Protein AF-A0A519YCQ5-F1 (afdb_monomer_lite)

Sequence (294 aa):
MLASAPLAVHTLSTPPTPSQAWWPRLPSDRLPPPWVHGLFWGLMLLSNGLYWLVAQRAQPWTWPVAAADVLLTTSTYATLFYVNWQVLIPRYLARPSNLHFVAVLLLALGTTFVVRTVSIGLLGLVRFPASASGNFAYRLGLTYGHTVSAAGGGVAITALLVLLLSFYLRLTTDYQHEQQRRQAEERQREALEKQHLAAELSLLKAQLNPHFLFNTLNNIYSLTSEASPDAPAAVAVLQLAELMRYQLYESAAATVPLAQEVAHLHSFLNLQRLRLPCAEALHFCVPAELPAHC

Secondary structure (DSSP, 8-state):
--PPPPP------PPPPPP--SS----TTPPPPHHHHHHHHHHHHHHHHHHHHHHTTT-GGGHHHHHHHHHHHHHHHHHHHHHIIIIIIIIIITSS-THHHHHHHHHHHHHHHHHHHHHHHHHHHHHS-GGGTS-HHHHHHHHHHHHHHIIIIIHHHHHHHHHHHHHHHHHHHHHHHHHHHHHHHHHHHHHHHHHHHHHHHHHHHHHS-HHHHHHHHHHHHHHHHHH-TT-HHHHHHHHHHHHHHHHHTGGGSS---HHHHHHHHHHHHHHHHHH-S--TT------S---S--

Radius of gyration: 42.52 Å; chains: 1; bounding box: 84×72×116 Å

Foldseek 3Di:
DDDDDDDDDPPDDDDPDPPPQVADLDALPDDFDCVVVVVVLVVLLVVLVVVCCVVCVPPVVCVVVSVVLSVVLSVLLVCLLSCCRRPLCNPQSRDPDNPVSVVVNVVSLVVQLVSLLVSLLVSLCVVQDCVNPVDPVVSNVSSVVRSCVCSPPPSNVSSVVSNVVSVVSNVVVSVVVVVVVVVVVVVVVVVVVVVVVVVVVVVVLVVPVLVVLLVVLVVVLVVVCVVPVPDPVSVLSVLVNVLSCCVSPVVVDPDHPVVVVVVSVVSVVVNVCVVDPDNPDDDDDDDPDDPPDD

Structure (mmCIF, N/CA/C/O backbone):
data_AF-A0A519YCQ5-F1
#
_entry.id   AF-A0A519YCQ5-F1
#
loop_
_atom_site.group_PDB
_atom_site.id
_atom_site.type_symbol
_atom_site.label_atom_id
_atom_site.label_alt_id
_atom_site.label_comp_id
_atom_site.label_asym_id
_atom_site.label_entity_id
_atom_site.label_seq_id
_atom_site.pdbx_PDB_ins_code
_atom_site.Cartn_x
_atom_site.Cartn_y
_atom_site.Cartn_z
_atom_site.occupancy
_atom_site.B_iso_or_equiv
_atom_site.auth_seq_id
_atom_site.auth_comp_id
_atom_site.auth_asym_id
_atom_site.auth_atom_id
_atom_site.pdbx_PDB_model_num
ATOM 1 N N . MET A 1 1 ? -26.157 -50.648 39.697 1.00 40.50 1 MET A N 1
ATOM 2 C CA . MET A 1 1 ? -25.781 -50.467 38.279 1.00 40.50 1 MET A CA 1
ATOM 3 C C . MET A 1 1 ? -26.260 -49.100 37.820 1.00 40.50 1 MET A C 1
ATOM 5 O O . MET A 1 1 ? -27.394 -48.980 37.391 1.00 40.50 1 MET A O 1
ATOM 9 N N . LEU A 1 2 ? -25.431 -48.069 37.962 1.00 34.72 2 LEU A N 1
ATOM 10 C CA . LEU A 1 2 ? -25.614 -46.785 37.286 1.00 34.72 2 LEU A CA 1
ATOM 11 C C . LEU A 1 2 ? -24.219 -46.359 36.835 1.00 34.72 2 LEU A C 1
ATOM 13 O O . LEU A 1 2 ? -23.380 -46.000 37.655 1.00 34.72 2 LEU A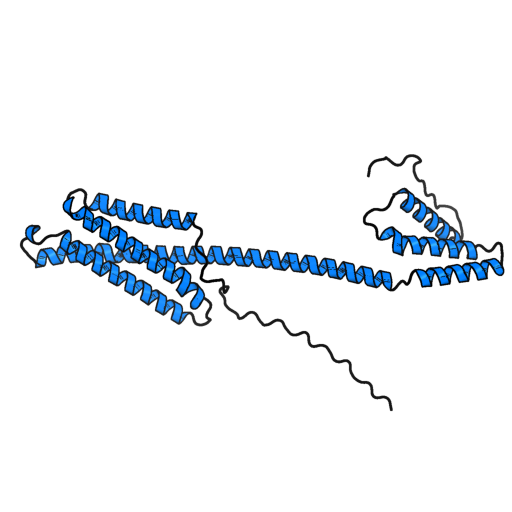 O 1
ATOM 17 N N . ALA A 1 3 ? -23.951 -46.555 35.546 1.00 36.28 3 ALA A N 1
ATOM 18 C CA . ALA A 1 3 ? -22.710 -46.158 34.906 1.00 36.28 3 ALA A CA 1
ATOM 19 C C . ALA A 1 3 ? -22.722 -44.636 34.717 1.00 36.28 3 ALA A C 1
ATOM 21 O O . ALA A 1 3 ? -23.646 -44.085 34.120 1.00 36.28 3 ALA A O 1
ATOM 22 N N . SER A 1 4 ? -21.704 -43.966 35.245 1.00 39.94 4 SER A N 1
ATOM 23 C CA . SER A 1 4 ? -21.416 -42.561 34.993 1.00 39.94 4 SER A CA 1
ATOM 24 C C . SER A 1 4 ? -20.909 -42.392 33.558 1.00 39.94 4 SER A C 1
ATOM 26 O O . SER A 1 4 ? -19.857 -42.910 33.190 1.00 39.94 4 SER A O 1
ATOM 28 N N . ALA A 1 5 ? -21.664 -41.665 32.736 1.00 39.47 5 ALA A N 1
ATOM 29 C CA . ALA A 1 5 ? -21.194 -41.196 31.437 1.00 39.47 5 ALA A CA 1
ATOM 30 C C . ALA A 1 5 ? -20.252 -39.992 31.643 1.00 39.47 5 ALA A C 1
ATOM 32 O O . ALA A 1 5 ? -20.617 -39.072 32.381 1.00 39.47 5 ALA A O 1
ATOM 33 N N . PRO A 1 6 ? -19.056 -39.953 31.028 1.00 40.38 6 PRO A N 1
ATOM 34 C CA . PRO A 1 6 ? -18.193 -38.786 31.114 1.00 40.38 6 PRO A CA 1
ATOM 35 C C . PRO A 1 6 ? -18.684 -37.683 30.165 1.00 40.38 6 PRO A C 1
ATOM 37 O O . PRO A 1 6 ? -19.047 -37.937 29.016 1.00 40.38 6 PRO A O 1
ATOM 40 N N . LEU A 1 7 ? -18.686 -36.450 30.676 1.00 39.38 7 LEU A N 1
ATOM 41 C CA . LEU A 1 7 ? -18.975 -35.218 29.945 1.00 39.38 7 LEU A CA 1
ATOM 42 C C . LEU A 1 7 ? -18.057 -35.082 28.722 1.00 39.38 7 LEU A C 1
ATOM 44 O O . LEU A 1 7 ? -16.832 -35.068 28.847 1.00 39.38 7 LEU A O 1
ATOM 48 N N . ALA A 1 8 ? -18.665 -34.954 27.543 1.00 39.00 8 ALA A N 1
ATOM 49 C CA . ALA A 1 8 ? -17.968 -34.632 26.310 1.00 39.00 8 ALA A CA 1
ATOM 50 C C . ALA A 1 8 ? -17.399 -33.209 26.405 1.00 39.00 8 ALA A C 1
ATOM 52 O O . ALA A 1 8 ? -18.130 -32.220 26.393 1.00 39.00 8 ALA A O 1
ATOM 53 N N . VAL A 1 9 ? -16.075 -33.118 26.509 1.00 41.56 9 VAL A N 1
ATOM 54 C CA . VAL A 1 9 ? -15.331 -31.873 26.333 1.00 41.56 9 VAL A CA 1
ATOM 55 C C . VAL A 1 9 ? -15.536 -31.431 24.887 1.00 41.56 9 VAL A C 1
ATOM 57 O O . VAL A 1 9 ? -15.025 -32.057 23.959 1.00 41.56 9 VAL A O 1
ATOM 60 N N . HIS A 1 10 ? -16.310 -30.364 24.693 1.00 42.78 10 HIS A N 1
ATOM 61 C CA . HIS A 1 10 ? -16.372 -29.651 23.425 1.00 42.78 10 HIS A CA 1
ATOM 62 C C . HIS A 1 10 ? -14.959 -29.176 23.076 1.00 42.78 10 HIS A C 1
ATOM 64 O O . HIS A 1 10 ? -14.435 -28.228 23.658 1.00 42.78 10 HIS A O 1
ATOM 70 N N . THR A 1 11 ? -14.325 -29.860 22.128 1.00 41.00 11 THR A N 1
ATOM 71 C CA . THR A 1 11 ? -13.091 -29.410 21.495 1.00 41.00 11 THR A CA 1
ATOM 72 C C . THR A 1 11 ? -13.395 -28.108 20.766 1.00 41.00 11 THR A C 1
ATOM 74 O O . THR A 1 11 ? -13.994 -28.118 19.689 1.00 41.00 11 THR A O 1
ATOM 77 N N . LEU A 1 12 ? -13.011 -26.987 21.376 1.00 39.72 12 LEU A N 1
ATOM 78 C CA . LEU A 1 12 ? -12.884 -25.704 20.699 1.00 39.72 12 LEU A CA 1
ATOM 79 C C . LEU A 1 12 ? -12.030 -25.938 19.453 1.00 39.72 12 LEU A C 1
ATOM 81 O O . LEU A 1 12 ? -10.858 -26.305 19.552 1.00 39.72 12 LEU A O 1
ATOM 85 N N . SER A 1 13 ? -12.642 -25.779 18.283 1.00 40.84 13 SER A N 1
ATOM 86 C CA . SER A 1 13 ? -11.941 -25.742 17.010 1.00 40.84 13 SER A CA 1
ATOM 87 C C . SER A 1 13 ? -10.843 -24.691 17.118 1.00 40.84 13 SER A C 1
ATOM 89 O O . SER A 1 13 ? -11.131 -23.497 17.226 1.00 40.84 13 SER A O 1
ATOM 91 N N . THR A 1 14 ? -9.590 -25.133 17.134 1.00 38.72 14 THR A N 1
ATOM 92 C CA . THR A 1 14 ? -8.436 -24.246 17.031 1.00 38.72 14 THR A CA 1
ATOM 93 C C . THR A 1 14 ? -8.627 -23.361 15.799 1.00 38.72 14 THR A C 1
ATOM 95 O O . THR A 1 14 ? -8.931 -23.907 14.731 1.00 38.72 14 THR A O 1
ATOM 98 N N . PRO A 1 15 ? -8.476 -22.028 15.905 1.00 37.66 15 PRO A N 1
ATOM 99 C CA . PRO A 1 15 ? -8.521 -21.175 14.728 1.00 37.66 15 PRO A CA 1
ATOM 100 C C . PRO A 1 15 ? -7.470 -21.676 13.726 1.00 37.66 15 PRO A C 1
ATOM 102 O O . PRO A 1 15 ? -6.405 -22.137 14.154 1.00 37.66 15 PRO A O 1
ATOM 105 N N . PRO A 1 16 ? -7.748 -21.635 12.411 1.00 40.16 16 PRO A N 1
ATOM 106 C CA . PRO A 1 16 ? -6.764 -22.035 11.420 1.00 40.16 16 PRO A CA 1
ATOM 107 C C . PRO A 1 16 ? -5.490 -21.229 11.666 1.00 40.16 16 PRO A C 1
ATOM 109 O O . PRO A 1 16 ? -5.529 -20.000 11.754 1.00 40.16 16 PRO A O 1
ATOM 112 N N . THR A 1 17 ? -4.367 -21.929 11.826 1.00 41.62 17 THR A N 1
ATOM 113 C CA . THR A 1 17 ? -3.050 -21.308 11.916 1.00 41.62 17 THR A CA 1
ATOM 114 C C . THR A 1 17 ? -2.909 -20.355 10.732 1.00 41.62 17 THR A C 1
ATOM 116 O O . THR A 1 17 ? -3.100 -20.787 9.589 1.00 41.62 17 THR A O 1
ATOM 119 N N . PRO A 1 18 ? -2.620 -19.058 10.956 1.00 45.31 18 PRO A N 1
ATOM 120 C CA . PRO A 1 18 ? -2.374 -18.161 9.845 1.00 45.31 18 PRO A CA 1
ATOM 121 C C . PRO A 1 18 ? -1.194 -18.764 9.096 1.00 45.31 18 PRO A C 1
ATOM 123 O O . PRO A 1 18 ? -0.133 -18.987 9.681 1.00 45.31 18 PRO A O 1
ATOM 126 N N . SER A 1 19 ? -1.390 -19.110 7.822 1.00 50.44 19 SER A N 1
ATOM 127 C CA . SER A 1 19 ? -0.280 -19.525 6.974 1.00 50.44 19 SER A CA 1
ATOM 128 C C . SER A 1 19 ? 0.834 -18.498 7.170 1.00 50.44 19 SER A C 1
ATOM 130 O O . SER A 1 19 ? 0.560 -17.312 6.974 1.00 50.44 19 SER A O 1
ATOM 132 N N . GLN A 1 20 ? 2.024 -18.935 7.600 1.00 53.72 20 GLN A N 1
ATOM 133 C CA . GLN A 1 20 ? 3.226 -18.117 7.816 1.00 53.72 20 GLN A CA 1
ATOM 134 C C . GLN A 1 20 ? 3.701 -17.489 6.492 1.00 53.72 20 GLN A C 1
ATOM 136 O O . GLN A 1 20 ? 4.768 -17.793 5.965 1.00 53.72 20 GLN A O 1
ATOM 141 N N . ALA A 1 21 ? 2.884 -16.638 5.890 1.00 59.50 21 ALA A N 1
ATOM 142 C CA . ALA A 1 21 ? 3.315 -15.727 4.860 1.00 59.50 21 ALA A CA 1
ATOM 143 C C . ALA A 1 21 ? 3.927 -14.540 5.598 1.00 59.50 21 ALA A C 1
ATOM 145 O O . ALA A 1 21 ? 3.245 -13.844 6.344 1.00 59.50 21 ALA A O 1
ATOM 146 N N . TRP A 1 22 ? 5.225 -14.326 5.409 1.00 70.31 22 TRP A N 1
ATOM 147 C CA . TRP A 1 22 ? 5.924 -13.167 5.963 1.00 70.31 22 TRP A CA 1
ATOM 148 C C . TRP A 1 22 ? 5.397 -11.836 5.379 1.00 70.31 22 TRP A C 1
ATOM 150 O O . TRP A 1 22 ? 5.645 -10.779 5.952 1.00 70.31 22 TRP A O 1
ATOM 160 N N . TRP A 1 23 ? 4.645 -11.897 4.268 1.00 71.00 23 TRP A N 1
ATOM 161 C CA . TRP A 1 23 ? 3.962 -10.772 3.629 1.00 71.00 23 TRP A CA 1
ATOM 162 C C . TRP A 1 23 ? 2.426 -10.925 3.674 1.00 71.00 23 TRP A C 1
ATOM 164 O O . TRP A 1 23 ? 1.923 -11.996 3.307 1.00 71.00 23 TRP A O 1
ATOM 174 N N . PRO A 1 24 ? 1.656 -9.880 4.040 1.00 68.56 24 PRO A N 1
ATOM 175 C CA . PRO A 1 24 ? 0.193 -9.922 4.031 1.00 68.56 24 PRO A CA 1
ATOM 176 C C . PRO A 1 24 ? -0.366 -10.149 2.618 1.00 68.56 24 PRO A C 1
ATOM 178 O O . PRO A 1 24 ? -0.004 -9.453 1.671 1.00 68.56 24 PRO A O 1
ATOM 181 N N . ARG A 1 25 ? -1.298 -11.095 2.445 1.00 66.81 25 ARG A N 1
ATOM 182 C CA . ARG A 1 25 ? -1.974 -11.315 1.152 1.00 66.81 25 ARG A CA 1
ATOM 183 C C . ARG A 1 25 ? -3.066 -10.269 0.932 1.00 66.81 25 ARG A C 1
ATOM 185 O O . ARG A 1 25 ? -4.242 -10.530 1.167 1.00 66.81 25 ARG A O 1
ATOM 192 N N . LEU A 1 26 ? -2.667 -9.077 0.506 1.00 67.75 26 LEU A N 1
ATOM 193 C CA . LEU A 1 26 ? -3.585 -7.990 0.169 1.00 67.75 26 LEU A CA 1
ATOM 194 C C . LEU A 1 26 ? -3.981 -8.023 -1.321 1.00 67.75 26 LEU A C 1
ATOM 196 O O . LEU A 1 26 ? -3.212 -8.531 -2.142 1.00 67.75 26 LEU A O 1
ATOM 200 N N . PRO A 1 27 ? -5.164 -7.488 -1.691 1.00 67.12 27 PRO A N 1
ATOM 201 C CA . PRO A 1 27 ? -5.639 -7.460 -3.076 1.00 67.12 27 PRO A CA 1
ATOM 202 C C . PRO A 1 27 ? -4.616 -6.850 -4.049 1.00 67.12 27 PRO A C 1
ATOM 204 O O . PRO A 1 27 ? -3.948 -5.853 -3.749 1.00 67.12 27 PRO A O 1
ATOM 207 N N . SER A 1 28 ? -4.475 -7.456 -5.228 1.00 64.31 28 SER A N 1
ATOM 208 C CA . SER A 1 28 ? -3.496 -7.073 -6.263 1.00 64.31 28 SER A CA 1
ATOM 209 C C . SER A 1 28 ? -3.846 -5.784 -7.017 1.00 64.31 28 SER A C 1
ATOM 211 O O . SER A 1 28 ? -2.980 -5.157 -7.617 1.00 64.31 28 SER A O 1
ATOM 213 N N . ASP A 1 29 ? -5.109 -5.395 -6.959 1.00 67.06 29 ASP A N 1
ATOM 214 C CA . ASP A 1 29 ? -5.821 -4.415 -7.784 1.00 67.06 29 ASP A CA 1
ATOM 215 C C . ASP A 1 29 ? -5.811 -2.995 -7.191 1.00 67.06 29 ASP A C 1
ATOM 217 O O . ASP A 1 29 ? -6.338 -2.052 -7.779 1.00 67.06 29 ASP A O 1
ATOM 221 N N . ARG A 1 30 ? -5.147 -2.804 -6.046 1.00 72.44 30 ARG A N 1
ATOM 222 C CA . ARG A 1 30 ? -5.021 -1.488 -5.409 1.00 72.44 30 ARG A CA 1
ATOM 223 C C . ARG A 1 30 ? -4.006 -0.622 -6.139 1.00 72.44 30 ARG A C 1
ATOM 225 O O . ARG A 1 30 ? -2.882 -1.054 -6.376 1.00 72.44 30 ARG A O 1
ATOM 232 N N . LEU A 1 31 ? -4.389 0.611 -6.455 1.00 77.38 31 LEU A N 1
ATOM 233 C CA . LEU A 1 31 ? -3.497 1.603 -7.049 1.00 77.38 31 LEU A CA 1
ATOM 234 C C . LEU A 1 31 ? -2.606 2.251 -5.973 1.00 77.38 31 LEU A C 1
ATOM 236 O O . LEU A 1 31 ? -3.038 2.393 -4.826 1.00 77.38 31 LEU A O 1
ATOM 240 N N . PRO A 1 32 ? -1.371 2.654 -6.319 1.00 82.56 32 PRO A N 1
ATOM 241 C CA . PRO A 1 32 ? -0.518 3.418 -5.416 1.00 82.56 32 PRO A CA 1
ATOM 242 C C . PRO A 1 32 ? -1.140 4.791 -5.090 1.00 82.56 32 PRO A C 1
ATOM 244 O O . PRO A 1 32 ? -1.970 5.284 -5.861 1.00 82.56 32 PRO A O 1
ATOM 247 N N . PRO A 1 33 ? -0.712 5.453 -3.995 1.00 85.06 33 PRO A N 1
ATOM 248 C CA . PRO A 1 33 ? -1.172 6.796 -3.651 1.00 85.06 33 PRO A CA 1
ATOM 249 C C . PRO A 1 33 ? -1.012 7.757 -4.842 1.00 85.06 33 PRO A C 1
ATOM 251 O O . PRO A 1 33 ? 0.111 7.943 -5.327 1.00 85.06 33 PRO A O 1
ATOM 254 N N . PRO A 1 34 ? -2.104 8.379 -5.329 1.00 86.25 34 PRO A N 1
ATOM 255 C CA . PRO A 1 34 ? -2.111 9.047 -6.630 1.00 86.25 34 PRO A CA 1
ATOM 256 C C . PRO A 1 34 ? -1.163 10.247 -6.679 1.00 86.25 34 PRO A C 1
ATOM 258 O O . PRO A 1 34 ? -0.565 10.510 -7.718 1.00 86.25 34 PRO A O 1
ATOM 261 N N . TRP A 1 35 ? -0.970 10.938 -5.552 1.00 87.62 35 TRP A N 1
ATOM 262 C CA . TRP A 1 35 ? -0.097 12.106 -5.464 1.00 87.62 35 TRP A CA 1
ATOM 263 C C . TRP A 1 35 ? 1.396 11.740 -5.521 1.00 87.62 35 TRP A C 1
ATOM 265 O O . TRP A 1 35 ? 2.123 12.356 -6.294 1.00 87.62 35 TRP A O 1
ATOM 275 N N . VAL A 1 36 ? 1.858 10.711 -4.786 1.00 86.81 36 VAL A N 1
ATOM 276 C CA . VAL A 1 36 ? 3.269 10.258 -4.841 1.00 86.81 36 VAL A CA 1
ATOM 277 C C . VAL A 1 36 ? 3.586 9.741 -6.235 1.00 86.81 36 VAL A C 1
ATOM 279 O O . VAL A 1 36 ? 4.615 10.060 -6.826 1.00 86.81 36 VAL A O 1
ATOM 282 N N . HIS A 1 37 ? 2.671 8.932 -6.759 1.00 85.56 37 HIS A N 1
ATOM 283 C CA . HIS A 1 37 ? 2.803 8.298 -8.053 1.00 85.56 37 HIS A CA 1
ATOM 284 C C . HIS A 1 37 ? 2.809 9.335 -9.187 1.00 85.56 37 HIS A C 1
ATOM 286 O O . HIS A 1 37 ? 3.694 9.311 -10.038 1.00 85.56 37 HIS A O 1
ATOM 292 N N . GLY A 1 38 ? 1.870 10.285 -9.171 1.00 88.88 38 GLY A N 1
ATOM 293 C CA . GLY A 1 38 ? 1.816 11.384 -10.136 1.00 88.88 38 GLY A CA 1
ATOM 294 C C . GLY A 1 38 ? 3.055 12.278 -10.082 1.00 88.88 38 GLY A C 1
ATOM 295 O O . GLY A 1 38 ? 3.615 12.599 -11.128 1.00 88.88 38 GLY A O 1
ATOM 296 N N . LEU A 1 39 ? 3.534 12.613 -8.878 1.00 91.88 39 LEU A N 1
ATOM 297 C CA . LEU A 1 39 ? 4.764 13.385 -8.690 1.00 91.88 39 LEU A CA 1
ATOM 298 C C . LEU A 1 39 ? 5.981 12.660 -9.277 1.00 91.88 39 LEU A C 1
ATOM 300 O O . LEU A 1 39 ? 6.773 13.276 -9.987 1.00 91.88 39 LEU A O 1
ATOM 304 N N . PHE A 1 40 ? 6.116 11.357 -9.018 1.00 90.19 40 PHE A N 1
ATOM 305 C CA . PHE A 1 40 ? 7.227 10.556 -9.526 1.00 90.19 40 PHE A CA 1
ATOM 306 C C . PHE A 1 40 ? 7.258 10.511 -11.057 1.00 90.19 40 PHE A C 1
ATOM 308 O O . PHE A 1 40 ? 8.285 10.832 -11.656 1.00 90.19 40 PHE A O 1
ATOM 315 N N . TRP A 1 41 ? 6.139 10.174 -11.707 1.00 90.88 41 TRP A N 1
ATOM 316 C CA . TRP A 1 41 ? 6.086 10.132 -13.172 1.00 90.88 41 TRP A CA 1
ATOM 317 C C . TRP A 1 41 ? 6.220 11.514 -13.801 1.00 90.88 41 TRP A C 1
ATOM 319 O O . TRP A 1 41 ? 6.869 11.641 -14.837 1.00 90.88 41 TRP A O 1
ATOM 329 N N . GLY A 1 42 ? 5.670 12.551 -13.164 1.00 92.00 42 GLY A N 1
ATOM 330 C CA . GLY A 1 42 ? 5.855 13.938 -13.585 1.00 92.00 42 GLY A CA 1
ATOM 331 C C . GLY A 1 42 ? 7.327 14.349 -13.555 1.00 92.00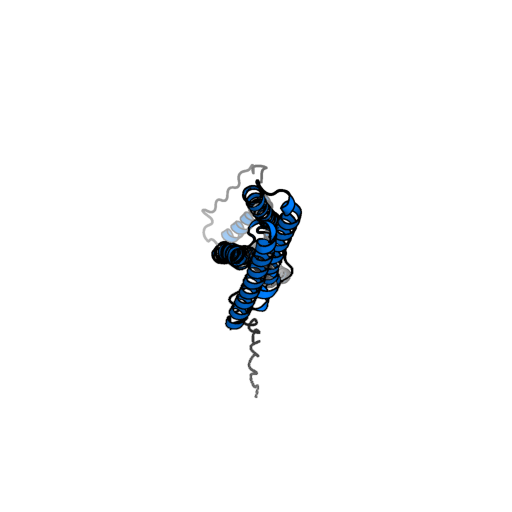 42 GLY A C 1
ATOM 332 O O . GLY A 1 42 ? 7.841 14.866 -14.546 1.00 92.00 42 GLY A O 1
ATOM 333 N N . LEU A 1 43 ? 8.034 14.046 -12.462 1.00 91.00 43 LEU A N 1
ATOM 334 C CA . LEU A 1 43 ? 9.467 14.312 -12.332 1.00 91.00 43 LEU A CA 1
ATOM 335 C C . LEU A 1 43 ? 10.290 13.505 -13.343 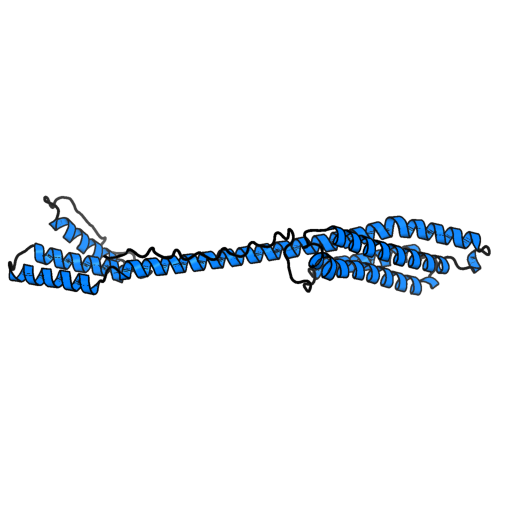1.00 91.00 43 LEU A C 1
ATOM 337 O O . LEU A 1 43 ? 11.251 14.029 -13.898 1.00 91.00 43 LEU A O 1
ATOM 341 N N . MET A 1 44 ? 9.909 12.255 -13.610 1.00 88.31 44 MET A N 1
ATOM 342 C CA . MET A 1 44 ? 10.607 11.399 -14.569 1.00 88.31 44 MET A CA 1
ATOM 343 C C . MET A 1 44 ? 10.412 11.861 -16.020 1.00 88.31 44 MET A C 1
ATOM 345 O O . MET A 1 44 ? 11.352 11.850 -16.812 1.00 88.31 44 MET A O 1
ATOM 349 N N . LEU A 1 45 ? 9.204 12.303 -16.376 1.00 90.88 45 LEU A N 1
ATOM 350 C CA . LEU A 1 45 ? 8.932 12.921 -17.674 1.00 90.88 45 LEU A CA 1
ATOM 351 C C . LEU A 1 45 ? 9.709 14.229 -17.829 1.00 90.88 45 LEU A C 1
ATOM 353 O O . LEU A 1 45 ? 10.318 14.456 -18.874 1.00 90.88 45 LEU A O 1
ATOM 357 N N . LEU A 1 46 ? 9.732 15.056 -16.781 1.00 89.69 46 LEU A N 1
ATOM 358 C CA . LEU A 1 46 ? 10.479 16.308 -16.766 1.00 89.69 46 LEU A CA 1
ATOM 359 C C . LEU A 1 46 ? 11.986 16.069 -16.909 1.00 89.69 46 LEU A C 1
ATOM 361 O O . LEU A 1 46 ? 12.624 16.733 -17.721 1.00 89.69 46 LEU A O 1
ATOM 365 N N . SER A 1 47 ? 12.562 15.124 -16.161 1.00 87.19 47 SER A N 1
ATOM 366 C CA . SER A 1 47 ? 13.999 14.839 -16.202 1.00 87.19 47 SER A CA 1
ATOM 367 C C . SER A 1 47 ? 14.432 14.256 -17.549 1.00 87.19 47 SER A C 1
ATOM 369 O O . SER A 1 47 ? 15.426 14.715 -18.113 1.00 87.19 47 SER A O 1
ATOM 371 N N . ASN A 1 48 ? 13.657 13.325 -18.117 1.00 85.31 48 ASN A N 1
ATOM 372 C CA . ASN A 1 48 ? 13.905 12.781 -19.454 1.00 85.31 48 ASN A CA 1
ATOM 373 C C . ASN A 1 48 ? 13.745 13.852 -20.542 1.00 85.31 48 ASN A C 1
ATOM 375 O O . ASN A 1 48 ? 14.561 13.931 -21.461 1.00 85.31 48 ASN A O 1
ATOM 379 N N . GLY A 1 49 ? 12.724 14.706 -20.432 1.00 86.38 49 GLY A N 1
ATOM 380 C CA . GLY A 1 49 ? 12.518 15.826 -21.348 1.00 86.38 49 GLY A CA 1
ATOM 381 C C . GLY A 1 49 ? 13.654 16.847 -21.282 1.00 86.38 49 GLY A C 1
ATOM 382 O O . GLY A 1 49 ? 14.156 17.279 -22.318 1.00 86.38 49 GLY A O 1
ATOM 383 N N . LEU A 1 50 ? 14.117 17.186 -20.075 1.00 87.06 50 LEU A N 1
ATOM 384 C CA . LEU A 1 50 ? 15.224 18.117 -19.859 1.00 87.06 50 LEU A CA 1
ATOM 385 C C . LEU A 1 50 ? 16.555 17.552 -20.366 1.00 87.06 50 LEU A C 1
ATOM 387 O O . LEU A 1 50 ? 17.317 18.282 -21.000 1.00 87.06 50 LEU A O 1
ATOM 391 N N . TYR A 1 51 ? 16.819 16.260 -20.143 1.00 84.00 51 TYR A N 1
ATOM 392 C CA . TYR A 1 51 ? 17.977 15.570 -20.717 1.00 84.00 51 TYR A CA 1
ATOM 393 C C . TYR A 1 51 ? 18.023 15.771 -22.233 1.00 84.00 51 TYR A C 1
ATOM 395 O O . TYR A 1 51 ? 19.043 16.194 -22.779 1.00 84.00 51 TYR A O 1
ATOM 403 N N . TRP A 1 52 ? 16.894 15.542 -22.902 1.00 82.88 52 TRP A N 1
ATOM 404 C CA . TRP A 1 52 ? 16.793 15.718 -24.342 1.00 82.88 52 TRP A CA 1
ATOM 405 C C . TRP A 1 52 ? 16.913 17.177 -24.783 1.00 82.88 52 TRP A C 1
ATOM 407 O O . TRP A 1 52 ? 17.603 17.455 -25.765 1.00 82.88 52 TRP A O 1
ATOM 417 N N . LEU A 1 53 ? 16.330 18.109 -24.024 1.00 84.56 53 LEU A N 1
ATOM 418 C CA . LEU A 1 53 ? 16.431 19.546 -24.277 1.00 84.56 53 LEU A CA 1
ATOM 419 C C . LEU A 1 53 ? 17.882 20.032 -24.277 1.00 84.56 53 LEU A C 1
ATOM 421 O O . LEU A 1 53 ? 18.292 20.786 -25.160 1.00 84.56 53 LEU A O 1
ATOM 425 N N . VAL A 1 54 ? 18.673 19.564 -23.313 1.00 82.56 54 VAL A N 1
ATOM 426 C CA . VAL A 1 54 ? 20.100 19.882 -23.214 1.00 82.56 54 VAL A CA 1
ATOM 427 C C . VAL A 1 54 ? 20.896 19.153 -24.300 1.00 82.56 54 VAL A C 1
ATOM 429 O O . VAL A 1 54 ? 21.743 19.761 -24.955 1.00 82.56 54 VAL A O 1
ATOM 432 N N . ALA A 1 55 ? 20.611 17.869 -24.539 1.00 75.69 55 ALA A N 1
ATOM 433 C CA . ALA A 1 55 ? 21.372 17.027 -25.460 1.00 75.69 55 ALA A CA 1
ATOM 434 C C . ALA A 1 55 ? 21.186 17.384 -26.948 1.00 75.69 55 ALA A C 1
ATOM 436 O O . ALA A 1 55 ? 22.103 17.140 -27.737 1.00 75.69 55 ALA A O 1
ATOM 437 N N . GLN A 1 56 ? 20.032 17.937 -27.342 1.00 71.44 56 GLN A N 1
ATOM 438 C CA . GLN A 1 56 ? 19.680 18.232 -28.741 1.00 71.44 56 GLN A CA 1
ATOM 439 C C . GLN A 1 56 ? 19.657 19.722 -29.099 1.00 71.44 56 GLN A C 1
ATOM 441 O O . GLN A 1 56 ? 19.273 20.070 -30.216 1.00 71.44 56 GLN A O 1
ATOM 446 N N . ARG A 1 57 ? 20.135 20.617 -28.222 1.00 66.62 57 ARG A N 1
ATOM 447 C CA . ARG A 1 57 ? 20.143 22.072 -28.481 1.00 66.62 57 ARG A CA 1
ATOM 448 C C . ARG A 1 57 ? 20.765 22.463 -29.836 1.00 66.62 57 ARG A C 1
ATOM 450 O O . ARG A 1 57 ? 20.381 23.477 -30.406 1.00 66.62 57 ARG A O 1
ATOM 457 N N . ALA A 1 58 ? 21.694 21.656 -30.354 1.00 65.19 58 ALA A N 1
ATOM 458 C CA . ALA A 1 58 ? 22.396 21.888 -31.618 1.00 65.19 58 ALA A CA 1
ATOM 459 C C . ALA A 1 58 ? 21.827 21.130 -32.842 1.00 65.19 58 ALA A C 1
ATOM 461 O O . ALA A 1 58 ? 22.321 21.339 -33.947 1.00 65.19 58 ALA A O 1
ATOM 462 N N . GLN A 1 59 ? 20.827 20.248 -32.690 1.00 71.94 59 GLN A N 1
ATOM 463 C CA . GLN A 1 59 ? 20.268 19.443 -33.793 1.00 71.94 59 GLN A CA 1
ATOM 464 C C . GLN A 1 59 ? 18.729 19.342 -33.721 1.00 71.94 59 GLN A C 1
ATOM 466 O O . GLN A 1 59 ? 18.191 18.326 -33.298 1.00 71.94 59 GLN A O 1
ATOM 471 N N . PRO A 1 60 ? 17.979 20.367 -34.165 1.00 74.06 60 PRO A N 1
ATOM 472 C CA . PRO A 1 60 ? 16.520 20.396 -34.004 1.00 74.06 60 PRO A CA 1
ATOM 473 C C . PRO A 1 60 ? 15.753 19.333 -34.810 1.00 74.06 60 PRO A C 1
ATOM 475 O O . PRO A 1 60 ? 14.637 18.960 -34.467 1.00 74.06 60 PRO A O 1
ATOM 478 N N . TRP A 1 61 ? 16.318 18.806 -35.894 1.00 73.38 61 TRP A N 1
ATOM 479 C CA . TRP A 1 61 ? 15.632 17.810 -36.727 1.00 73.38 61 TRP A CA 1
ATOM 480 C C . TRP A 1 61 ? 15.411 16.462 -36.009 1.00 73.38 61 TRP A C 1
ATOM 482 O O . TRP A 1 61 ? 14.592 15.661 -36.453 1.00 73.38 61 TRP A O 1
ATOM 492 N N . THR A 1 62 ? 16.081 16.216 -34.876 1.00 80.25 62 THR A N 1
ATOM 493 C CA . THR A 1 62 ? 15.921 14.993 -34.074 1.00 80.25 62 THR A CA 1
ATOM 494 C C . THR A 1 62 ? 14.825 15.077 -32.998 1.00 80.25 62 THR A C 1
ATOM 496 O O . THR A 1 62 ? 14.583 14.079 -32.315 1.00 80.25 62 THR A O 1
ATOM 499 N N . TRP A 1 63 ? 14.109 16.206 -32.861 1.00 83.75 63 TRP A N 1
ATOM 500 C CA . TRP A 1 63 ? 13.057 16.393 -31.842 1.00 83.75 63 TRP A CA 1
ATOM 501 C C . TRP A 1 63 ? 11.940 15.333 -31.857 1.00 83.75 63 TRP A C 1
ATOM 503 O O . TRP A 1 63 ? 11.585 14.856 -30.777 1.00 83.75 63 TRP A O 1
ATOM 513 N N . PRO A 1 64 ? 11.400 14.898 -33.018 1.00 87.75 64 PRO A N 1
ATOM 514 C CA . PRO A 1 64 ? 10.374 13.851 -33.042 1.00 87.75 64 PRO A CA 1
ATOM 515 C C . PRO A 1 64 ? 10.879 12.521 -32.473 1.00 87.75 64 PRO A C 1
ATOM 517 O O . PRO A 1 64 ? 10.161 11.819 -31.764 1.00 87.75 64 PRO A O 1
ATOM 520 N N . VAL A 1 65 ? 12.144 12.196 -32.743 1.00 84.56 65 VAL A N 1
ATOM 521 C CA . VAL A 1 65 ? 12.793 10.977 -32.251 1.00 84.56 65 VAL A CA 1
ATOM 522 C C . VAL A 1 65 ? 13.096 11.095 -30.754 1.00 84.56 65 VAL A C 1
ATOM 524 O O . VAL A 1 65 ? 12.927 10.125 -30.021 1.00 84.56 65 VAL A O 1
ATOM 527 N N . ALA A 1 66 ? 13.448 12.295 -30.281 1.00 85.00 66 ALA A N 1
ATOM 528 C CA . ALA A 1 66 ? 13.566 12.605 -28.854 1.00 85.00 66 ALA A CA 1
ATOM 529 C C . ALA A 1 66 ? 12.251 12.333 -28.114 1.00 85.00 66 ALA A C 1
ATOM 531 O O . ALA A 1 66 ? 12.230 11.629 -27.109 1.00 85.00 66 ALA A O 1
ATOM 532 N N . ALA A 1 67 ? 11.144 12.869 -28.635 1.00 88.38 67 ALA A N 1
ATOM 533 C CA . ALA A 1 67 ? 9.822 12.697 -28.046 1.00 88.38 67 ALA A CA 1
ATOM 534 C C . ALA A 1 67 ? 9.412 11.216 -28.016 1.00 88.38 67 ALA A C 1
ATOM 536 O O . ALA A 1 67 ? 8.921 10.733 -26.995 1.00 88.38 67 ALA A O 1
ATOM 537 N N . ALA A 1 68 ? 9.677 10.480 -29.100 1.00 89.62 68 ALA A N 1
ATOM 538 C CA . ALA A 1 68 ? 9.446 9.041 -29.156 1.00 89.62 68 ALA A CA 1
ATOM 539 C C . ALA A 1 68 ? 10.276 8.274 -28.108 1.00 89.62 68 ALA A C 1
ATOM 541 O O . ALA A 1 68 ? 9.734 7.399 -27.432 1.00 89.62 68 ALA A O 1
ATOM 542 N N . ASP A 1 69 ? 11.553 8.622 -27.913 1.00 86.94 69 ASP A N 1
ATOM 543 C CA . ASP A 1 69 ? 12.388 8.000 -26.878 1.00 86.94 69 ASP A CA 1
ATOM 544 C C . ASP A 1 69 ? 11.904 8.332 -25.460 1.00 86.94 69 ASP 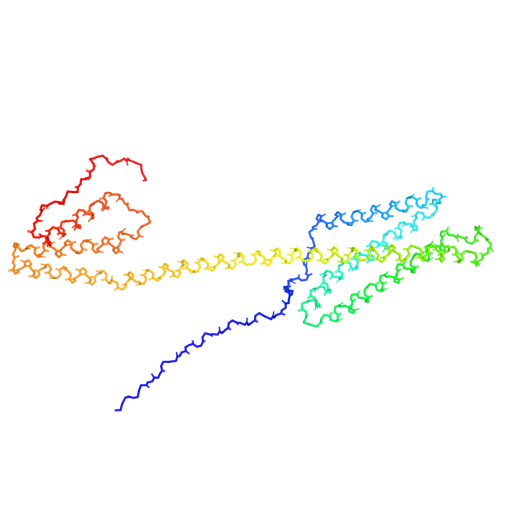A C 1
ATOM 546 O O . ASP A 1 69 ? 11.870 7.438 -24.617 1.00 86.94 69 ASP A O 1
ATOM 550 N N . VAL A 1 70 ? 11.460 9.563 -25.182 1.00 89.75 70 VAL A N 1
ATOM 551 C CA . VAL A 1 70 ? 10.872 9.919 -23.875 1.00 89.75 70 VAL A CA 1
ATOM 552 C C . VAL A 1 70 ? 9.649 9.050 -23.579 1.00 89.75 70 VAL A C 1
ATOM 554 O O . VAL A 1 70 ? 9.545 8.483 -22.490 1.00 89.75 70 VAL A O 1
ATOM 557 N N . LEU A 1 71 ? 8.738 8.898 -24.544 1.00 91.19 71 LEU A N 1
ATOM 558 C CA . LEU A 1 71 ? 7.542 8.065 -24.38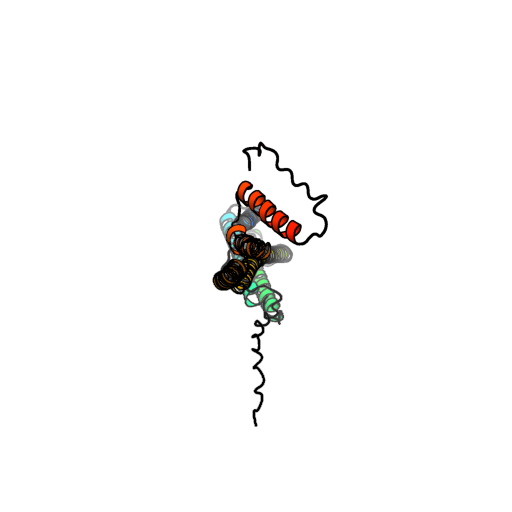8 1.00 91.19 71 LEU A CA 1
ATOM 559 C C . LEU A 1 71 ? 7.895 6.582 -24.213 1.00 91.19 71 LEU A C 1
ATOM 561 O O . LEU A 1 71 ? 7.336 5.912 -23.340 1.00 91.19 71 LEU A O 1
ATOM 565 N N . LEU A 1 72 ? 8.850 6.070 -24.991 1.00 91.12 72 LEU A N 1
ATOM 566 C CA . LEU A 1 72 ? 9.335 4.694 -24.872 1.00 91.12 72 LEU A CA 1
ATOM 567 C C . LEU A 1 72 ? 10.005 4.444 -23.513 1.00 91.12 72 LEU A C 1
ATOM 569 O O . LEU A 1 72 ? 9.758 3.424 -22.873 1.00 91.12 72 LEU A O 1
ATOM 573 N N . THR A 1 73 ? 10.823 5.385 -23.045 1.00 89.56 73 THR A N 1
ATOM 574 C CA . THR A 1 73 ? 11.492 5.321 -21.739 1.00 89.56 73 THR A CA 1
ATOM 575 C C . THR A 1 73 ? 10.460 5.260 -20.622 1.00 89.56 73 THR A C 1
ATOM 577 O O . THR A 1 73 ? 10.497 4.361 -19.780 1.00 89.56 73 THR A O 1
ATOM 580 N N . THR A 1 74 ? 9.499 6.185 -20.642 1.00 90.88 74 THR A N 1
ATOM 581 C CA . THR A 1 74 ? 8.463 6.276 -19.614 1.00 90.88 74 THR A CA 1
ATOM 582 C C . THR A 1 74 ? 7.564 5.047 -19.607 1.00 90.88 74 THR A C 1
ATOM 584 O O . THR A 1 74 ? 7.329 4.483 -18.543 1.00 90.88 74 THR A O 1
ATOM 587 N N . SER A 1 75 ? 7.119 4.573 -20.772 1.00 91.88 75 SER A N 1
ATOM 588 C CA . SER A 1 75 ? 6.283 3.369 -20.874 1.00 91.88 75 SER A CA 1
ATOM 589 C C . SER A 1 75 ? 7.016 2.094 -20.445 1.00 91.88 75 SER A C 1
ATOM 591 O O . SER A 1 75 ? 6.421 1.252 -19.770 1.00 91.88 75 SER A O 1
ATOM 593 N N . THR A 1 76 ? 8.311 1.963 -20.749 1.00 93.62 76 THR A N 1
ATOM 594 C CA . THR A 1 76 ? 9.125 0.811 -20.324 1.00 93.62 76 THR A CA 1
ATOM 595 C C . THR A 1 76 ? 9.228 0.748 -18.799 1.00 93.62 76 THR A C 1
ATOM 597 O O . THR A 1 76 ? 8.923 -0.282 -18.196 1.00 93.62 76 THR A O 1
ATOM 600 N N . TYR A 1 77 ? 9.597 1.856 -18.149 1.00 93.88 77 TYR A N 1
ATOM 601 C CA . TYR A 1 77 ? 9.690 1.892 -16.689 1.00 93.88 77 TYR A CA 1
ATOM 602 C C . TYR A 1 77 ? 8.320 1.814 -16.010 1.00 93.88 77 TYR A C 1
ATOM 604 O O . TYR A 1 77 ? 8.210 1.188 -14.958 1.00 93.88 77 TYR A O 1
ATOM 612 N N . ALA A 1 78 ? 7.267 2.382 -16.606 1.00 93.06 78 ALA A N 1
ATOM 613 C CA . ALA A 1 78 ? 5.898 2.223 -16.112 1.00 93.06 78 ALA A CA 1
ATOM 614 C C . ALA A 1 78 ? 5.473 0.756 -16.144 1.00 93.06 78 ALA A C 1
ATOM 616 O O . ALA A 1 78 ? 4.947 0.244 -15.158 1.00 93.06 78 ALA A O 1
ATOM 617 N N . THR A 1 79 ? 5.784 0.049 -17.229 1.00 93.31 79 THR A N 1
ATOM 618 C CA . THR A 1 79 ? 5.537 -1.392 -17.333 1.00 93.31 79 THR A CA 1
ATOM 619 C C . THR A 1 79 ? 6.279 -2.149 -16.234 1.00 93.31 79 THR A C 1
ATOM 621 O O . THR A 1 79 ? 5.652 -2.925 -15.518 1.00 93.31 79 THR A O 1
ATOM 624 N N . LEU A 1 80 ? 7.574 -1.877 -16.025 1.00 94.94 80 LEU A N 1
ATOM 625 C CA . LEU A 1 80 ? 8.354 -2.491 -14.943 1.00 94.94 80 LEU A CA 1
ATOM 626 C C . LEU A 1 80 ? 7.724 -2.230 -13.564 1.00 94.94 80 LEU A C 1
ATOM 628 O O . LEU A 1 80 ? 7.559 -3.162 -12.778 1.00 94.94 80 LEU A O 1
ATOM 632 N N . PHE A 1 81 ? 7.320 -0.986 -13.291 1.00 94.69 81 PHE A N 1
ATOM 633 C CA . PHE A 1 81 ? 6.671 -0.595 -12.041 1.00 94.69 81 PHE A CA 1
ATOM 634 C C . PHE A 1 81 ? 5.362 -1.354 -11.805 1.00 94.69 81 PHE A C 1
ATOM 636 O O . PHE A 1 81 ? 5.182 -1.952 -10.744 1.00 94.69 81 PHE A O 1
ATOM 643 N N . TYR A 1 82 ? 4.445 -1.338 -12.776 1.00 91.50 82 TYR A N 1
ATOM 644 C CA . TYR A 1 82 ? 3.109 -1.913 -12.618 1.00 91.50 82 TYR A CA 1
ATOM 645 C C . TYR A 1 82 ? 3.115 -3.436 -12.639 1.00 91.50 82 TYR A C 1
ATOM 647 O O . TYR A 1 82 ? 2.370 -4.052 -11.877 1.00 91.50 82 TYR A O 1
ATOM 655 N N . VAL A 1 83 ? 3.979 -4.051 -13.449 1.00 92.25 83 VAL A N 1
ATOM 656 C CA . VAL A 1 83 ? 4.206 -5.499 -13.412 1.00 92.25 83 VAL A CA 1
ATOM 657 C C . VAL A 1 83 ? 4.747 -5.890 -12.040 1.00 92.25 83 VAL A C 1
ATOM 659 O O . VAL A 1 83 ? 4.212 -6.806 -11.413 1.00 92.25 83 VAL A O 1
ATOM 662 N N . ASN A 1 84 ? 5.731 -5.157 -11.510 1.00 92.38 84 ASN A N 1
ATOM 663 C CA . ASN A 1 84 ? 6.241 -5.425 -10.170 1.00 92.38 84 ASN A CA 1
ATOM 664 C C . ASN A 1 84 ? 5.147 -5.277 -9.093 1.00 92.38 84 ASN A C 1
ATOM 666 O O . ASN A 1 84 ? 4.951 -6.170 -8.269 1.00 92.38 84 ASN A O 1
ATOM 670 N N . TRP A 1 85 ? 4.385 -4.184 -9.159 1.00 90.50 85 TRP A N 1
ATOM 671 C CA . TRP A 1 85 ? 3.347 -3.815 -8.197 1.00 90.50 85 TRP A CA 1
ATOM 672 C C . TRP A 1 85 ? 2.127 -4.749 -8.190 1.00 90.50 85 TRP A C 1
ATOM 674 O O . TRP A 1 85 ? 1.696 -5.186 -7.125 1.00 90.50 85 TRP A O 1
ATOM 684 N N . GLN A 1 86 ? 1.537 -5.034 -9.356 1.00 88.06 86 GLN A N 1
ATOM 685 C CA . GLN A 1 86 ? 0.276 -5.785 -9.472 1.00 88.06 86 GLN A CA 1
ATOM 686 C C . GLN A 1 86 ? 0.502 -7.294 -9.600 1.00 88.06 86 GLN A C 1
ATOM 688 O O . GLN A 1 86 ? -0.373 -8.092 -9.256 1.00 88.06 86 GLN A O 1
ATOM 693 N N . VAL A 1 87 ? 1.659 -7.709 -10.130 1.00 88.06 87 VAL A N 1
ATOM 694 C CA . VAL A 1 87 ? 1.920 -9.110 -10.481 1.00 88.06 87 VAL A CA 1
ATOM 695 C C . VAL A 1 87 ? 2.984 -9.728 -9.591 1.00 88.06 87 VAL A C 1
ATOM 697 O O . VAL A 1 87 ? 2.678 -10.718 -8.928 1.00 88.06 87 VAL A O 1
ATOM 700 N N . LEU A 1 88 ? 4.207 -9.190 -9.566 1.00 89.12 88 LEU A N 1
ATOM 701 C CA . LEU A 1 88 ? 5.330 -9.872 -8.911 1.00 89.12 88 LEU A CA 1
ATOM 702 C C . LEU A 1 88 ? 5.167 -9.896 -7.393 1.00 89.12 88 LEU A C 1
ATOM 704 O O . LEU A 1 88 ? 5.238 -10.977 -6.801 1.00 89.12 88 LEU A O 1
ATOM 708 N N . ILE A 1 89 ? 4.913 -8.737 -6.775 1.00 88.56 89 ILE A N 1
ATOM 709 C CA . ILE A 1 89 ? 4.798 -8.644 -5.316 1.00 88.56 89 ILE A CA 1
ATOM 710 C C . ILE A 1 89 ? 3.633 -9.513 -4.801 1.00 88.56 89 ILE A C 1
ATOM 712 O O . ILE A 1 89 ? 3.895 -10.428 -4.020 1.00 88.56 89 ILE A O 1
ATOM 716 N N . PRO A 1 90 ? 2.377 -9.366 -5.272 1.00 84.75 90 PRO A N 1
ATOM 717 C CA . PRO A 1 90 ? 1.267 -10.129 -4.698 1.00 84.75 90 PRO A CA 1
ATOM 718 C C . PRO A 1 90 ? 1.352 -11.639 -4.967 1.00 84.75 90 PRO A C 1
ATOM 720 O O . PRO A 1 90 ? 0.937 -12.437 -4.128 1.00 84.75 90 PRO A O 1
ATOM 723 N N . ARG A 1 91 ? 1.878 -12.062 -6.131 1.00 83.38 91 ARG A N 1
ATOM 724 C CA . ARG A 1 91 ? 1.879 -13.485 -6.524 1.00 83.38 91 ARG A CA 1
ATOM 725 C C . ARG A 1 91 ? 3.067 -14.279 -5.996 1.00 83.38 91 ARG A C 1
ATOM 727 O O . ARG A 1 91 ? 2.918 -15.477 -5.753 1.00 83.38 91 ARG A O 1
ATOM 734 N N . TYR A 1 92 ? 4.241 -13.662 -5.885 1.00 82.56 92 TYR A N 1
ATOM 735 C CA . TYR A 1 92 ? 5.476 -14.396 -5.606 1.00 82.56 92 TYR A CA 1
ATOM 736 C C . TYR A 1 92 ? 6.116 -14.026 -4.271 1.00 82.56 92 TYR A C 1
ATOM 738 O O . TYR A 1 92 ? 6.734 -14.901 -3.674 1.00 82.56 92 TYR A O 1
ATOM 746 N N . LEU A 1 93 ? 5.935 -12.799 -3.769 1.00 82.00 93 LEU A N 1
ATOM 747 C CA . LEU A 1 93 ? 6.549 -12.374 -2.506 1.00 82.00 93 LEU A CA 1
ATOM 748 C C . LEU A 1 93 ? 5.944 -13.103 -1.295 1.00 82.00 93 LEU A C 1
ATOM 750 O O . LEU A 1 93 ? 6.649 -13.439 -0.353 1.00 82.00 93 LEU A O 1
ATOM 754 N N . ALA A 1 94 ? 4.647 -13.423 -1.346 1.00 70.56 94 ALA A N 1
ATOM 755 C CA . ALA A 1 94 ? 3.936 -14.120 -0.271 1.00 70.56 94 ALA A CA 1
ATOM 756 C C . ALA A 1 94 ? 4.165 -15.649 -0.237 1.00 70.56 94 ALA A C 1
ATOM 758 O O . ALA A 1 94 ? 3.542 -16.346 0.572 1.00 70.56 94 ALA A O 1
ATOM 759 N N . ARG A 1 95 ? 5.000 -16.201 -1.131 1.00 74.69 95 ARG A N 1
ATOM 760 C CA . ARG A 1 95 ? 5.351 -17.630 -1.134 1.00 74.69 95 ARG A CA 1
ATOM 761 C C . ARG A 1 95 ? 6.574 -17.889 -0.244 1.00 74.69 95 ARG A C 1
ATOM 763 O O . ARG A 1 95 ? 7.434 -17.028 -0.137 1.00 74.69 95 ARG A O 1
ATOM 770 N N . PRO A 1 96 ? 6.699 -19.085 0.357 1.00 69.38 96 PRO A N 1
ATOM 771 C CA . PRO A 1 96 ? 7.842 -19.420 1.210 1.00 69.38 96 PRO A CA 1
ATOM 772 C C . PRO A 1 96 ? 9.163 -19.587 0.432 1.00 69.38 96 PRO A C 1
ATOM 774 O O . PRO A 1 96 ? 10.233 -19.442 1.013 1.00 69.38 96 PRO A O 1
ATOM 777 N N . SER A 1 97 ? 9.116 -19.870 -0.879 1.00 73.81 97 SER A N 1
ATOM 778 C CA . SER A 1 97 ? 10.299 -20.011 -1.742 1.00 73.81 97 SER A CA 1
ATOM 779 C C . SER A 1 97 ? 10.480 -18.805 -2.679 1.00 73.81 97 SER A C 1
ATOM 781 O O . SER A 1 97 ? 10.012 -18.777 -3.820 1.00 73.81 97 SER A O 1
ATOM 783 N N . ASN A 1 98 ? 11.224 -17.801 -2.210 1.00 79.62 98 ASN A N 1
ATOM 784 C CA . ASN A 1 98 ? 11.430 -16.522 -2.909 1.00 79.62 98 ASN A CA 1
ATOM 785 C C . ASN A 1 98 ? 12.294 -16.614 -4.189 1.00 79.62 98 ASN A C 1
ATOM 787 O O . ASN A 1 98 ? 12.442 -15.620 -4.897 1.00 79.62 98 ASN A O 1
ATOM 791 N N . LEU A 1 99 ? 12.846 -17.785 -4.534 1.00 84.88 99 LEU A N 1
ATOM 792 C CA . LEU A 1 99 ? 13.694 -17.959 -5.726 1.00 84.88 99 LEU A CA 1
ATOM 793 C C . LEU A 1 99 ? 12.957 -17.631 -7.031 1.00 84.88 99 LEU A C 1
ATOM 795 O O . LEU A 1 99 ? 13.524 -16.998 -7.918 1.00 84.88 99 LEU A O 1
ATOM 799 N N . HIS A 1 100 ? 11.677 -17.997 -7.131 1.00 84.81 100 HIS A N 1
ATOM 800 C CA . HIS A 1 100 ? 10.861 -17.678 -8.304 1.00 84.81 100 HIS A CA 1
ATOM 801 C C . HIS A 1 100 ? 10.630 -16.168 -8.444 1.00 84.81 100 HIS A C 1
ATOM 803 O O . HIS A 1 100 ? 10.676 -15.650 -9.556 1.00 84.81 100 HIS A O 1
ATOM 809 N N . PHE A 1 101 ? 10.426 -15.451 -7.330 1.00 88.12 101 PHE A N 1
ATOM 810 C CA . PHE A 1 101 ? 10.312 -13.989 -7.339 1.00 88.12 101 PHE A CA 1
ATOM 811 C C . PHE A 1 101 ? 11.595 -13.356 -7.881 1.00 88.12 101 PHE A C 1
ATOM 813 O O . PHE A 1 101 ? 11.535 -12.548 -8.805 1.00 88.12 101 PHE A O 1
ATOM 820 N N . VAL A 1 102 ? 12.751 -13.774 -7.356 1.00 89.69 102 VAL A N 1
ATOM 821 C CA . VAL A 1 102 ? 14.057 -13.261 -7.787 1.00 89.69 102 VAL A CA 1
ATOM 822 C C . VAL A 1 102 ? 14.300 -13.560 -9.267 1.00 89.69 102 VAL A C 1
ATOM 824 O O . VAL A 1 102 ? 14.689 -12.661 -10.004 1.00 89.69 102 VAL A O 1
ATOM 827 N N . ALA A 1 103 ? 14.008 -14.775 -9.737 1.00 90.88 103 ALA A N 1
ATOM 828 C CA . ALA A 1 103 ? 14.177 -15.141 -11.143 1.00 90.88 103 ALA A CA 1
ATOM 829 C C . ALA A 1 103 ? 13.305 -14.291 -12.086 1.00 90.88 103 ALA A C 1
ATOM 831 O O . ALA A 1 103 ? 13.804 -13.770 -13.083 1.00 90.88 103 ALA A O 1
ATOM 832 N N . VAL A 1 104 ? 12.021 -14.098 -11.761 1.00 90.75 104 VAL A N 1
ATOM 833 C CA . VAL A 1 104 ? 11.103 -13.271 -12.567 1.00 90.75 104 VAL A CA 1
ATOM 834 C C . VAL A 1 104 ? 11.498 -11.792 -12.519 1.00 90.75 104 VAL A C 1
ATOM 836 O O . VAL A 1 104 ? 11.413 -11.102 -13.534 1.00 90.75 104 VAL A O 1
ATOM 839 N N . LEU A 1 105 ? 11.974 -11.300 -11.373 1.00 91.81 105 LEU A N 1
ATOM 840 C CA . LEU A 1 105 ? 12.460 -9.929 -11.227 1.00 91.81 105 LEU A CA 1
ATOM 841 C C . LEU A 1 105 ? 13.724 -9.684 -12.060 1.00 91.81 105 LEU A C 1
ATOM 843 O O . LEU A 1 105 ? 13.807 -8.682 -12.769 1.00 91.81 105 LEU A O 1
ATOM 847 N N . LEU A 1 106 ? 14.686 -10.610 -12.018 1.00 92.31 106 LEU A N 1
ATOM 848 C CA . LEU A 1 106 ? 15.897 -10.555 -12.838 1.00 92.31 106 LEU A CA 1
ATOM 849 C C . LEU A 1 106 ? 15.569 -10.635 -14.329 1.00 92.31 106 LEU A C 1
ATOM 851 O O . LEU A 1 106 ? 16.174 -9.915 -15.119 1.00 92.31 106 LEU A O 1
ATOM 855 N N . LEU A 1 107 ? 14.580 -11.447 -14.714 1.00 92.56 107 LEU A N 1
ATOM 856 C CA . LEU A 1 107 ? 14.087 -11.491 -16.087 1.00 92.56 107 LEU A CA 1
ATOM 857 C C . LEU A 1 107 ? 13.499 -10.136 -16.507 1.00 92.56 107 LEU A C 1
ATOM 859 O O . LEU A 1 107 ? 13.884 -9.620 -17.550 1.00 92.56 107 LEU A O 1
ATOM 863 N N . ALA A 1 108 ? 12.632 -9.530 -15.688 1.00 91.62 108 ALA A N 1
ATOM 864 C CA . ALA A 1 108 ? 12.030 -8.223 -15.970 1.00 91.62 108 ALA A CA 1
ATOM 865 C C . ALA A 1 108 ? 13.076 -7.091 -16.055 1.00 91.62 108 ALA A C 1
ATOM 867 O O . ALA A 1 108 ? 12.980 -6.188 -16.896 1.00 91.62 108 ALA A O 1
ATOM 868 N N . LEU A 1 109 ? 14.107 -7.150 -15.208 1.00 92.06 109 LEU A N 1
ATOM 869 C CA . LEU A 1 109 ? 15.264 -6.258 -15.269 1.00 92.06 109 LEU A CA 1
ATOM 870 C C . LEU A 1 109 ? 16.073 -6.474 -16.550 1.00 92.06 109 LEU A C 1
ATOM 872 O O . LEU A 1 109 ? 16.374 -5.507 -17.248 1.00 92.06 109 LEU A O 1
ATOM 876 N N . GLY A 1 110 ? 16.367 -7.727 -16.899 1.00 91.00 110 GLY A N 1
ATOM 877 C CA . GLY A 1 110 ? 17.075 -8.092 -18.124 1.00 91.00 110 GLY A CA 1
ATOM 878 C C . GLY A 1 110 ? 16.336 -7.634 -19.380 1.00 91.00 110 GLY A C 1
ATOM 879 O O . GLY A 1 110 ? 16.939 -7.014 -20.252 1.00 91.00 110 GLY A O 1
ATOM 880 N N . THR A 1 111 ? 15.017 -7.837 -19.454 1.00 91.12 111 THR A N 1
ATOM 881 C CA . THR A 1 111 ? 14.203 -7.359 -20.583 1.00 91.12 111 THR A CA 1
ATOM 882 C C . THR A 1 111 ? 14.213 -5.839 -20.679 1.00 91.12 111 THR A C 1
ATOM 884 O O . THR A 1 111 ? 14.369 -5.300 -21.771 1.00 91.12 111 THR A O 1
ATOM 887 N N . THR A 1 112 ? 14.113 -5.137 -19.545 1.00 91.75 112 THR A N 1
ATOM 888 C CA . THR A 1 112 ? 14.191 -3.667 -19.502 1.00 91.75 112 THR A CA 1
ATOM 889 C C . THR A 1 112 ? 15.548 -3.176 -20.001 1.00 91.75 112 THR A C 1
ATOM 891 O O . THR A 1 112 ? 15.615 -2.266 -20.829 1.00 91.75 112 THR A O 1
ATOM 894 N N . PHE A 1 113 ? 16.630 -3.811 -19.546 1.00 91.00 113 PHE A N 1
ATOM 895 C CA . PHE A 1 113 ? 17.991 -3.488 -19.958 1.00 91.00 113 PHE A CA 1
ATOM 896 C C . PHE A 1 113 ? 18.189 -3.692 -21.464 1.00 91.00 113 PHE A C 1
ATOM 898 O O . PHE A 1 113 ? 18.687 -2.794 -22.142 1.00 91.00 113 PHE A O 1
ATOM 905 N N . VAL A 1 114 ? 17.744 -4.828 -22.010 1.00 90.88 114 VAL A N 1
ATOM 906 C CA . VAL A 1 114 ? 17.838 -5.132 -23.447 1.00 90.88 114 VAL A CA 1
ATOM 907 C C . VAL A 1 114 ? 17.034 -4.133 -24.277 1.00 90.88 114 VAL A C 1
ATOM 909 O O . VAL A 1 114 ? 17.591 -3.528 -25.193 1.00 90.88 114 VAL A O 1
ATOM 912 N N . VAL A 1 115 ? 15.761 -3.898 -23.938 1.00 91.88 115 VAL A N 1
ATOM 913 C CA . VAL A 1 115 ? 14.894 -2.939 -24.649 1.00 91.88 115 VAL A CA 1
ATOM 914 C C . VAL A 1 115 ? 15.530 -1.552 -24.671 1.00 91.88 115 VAL A C 1
ATOM 916 O O . VAL A 1 115 ? 15.619 -0.928 -25.731 1.00 91.88 115 VAL A O 1
ATOM 919 N N . ARG A 1 116 ? 16.034 -1.077 -23.526 1.00 90.62 116 ARG A N 1
ATOM 920 C CA . ARG A 1 116 ? 16.666 0.242 -23.450 1.00 90.62 116 ARG A CA 1
ATOM 921 C C . ARG A 1 116 ? 17.981 0.296 -24.214 1.00 90.62 116 ARG A C 1
ATOM 923 O O . ARG A 1 116 ? 18.170 1.239 -24.976 1.00 90.62 116 ARG A O 1
ATOM 930 N N . THR A 1 117 ? 18.830 -0.720 -24.108 1.00 87.19 117 THR A N 1
ATOM 931 C CA . THR A 1 117 ? 20.105 -0.786 -24.843 1.00 87.19 117 THR A CA 1
ATOM 932 C C . THR A 1 117 ? 19.880 -0.727 -26.352 1.00 87.19 117 THR A C 1
ATOM 934 O O . THR A 1 117 ? 20.503 0.082 -27.040 1.00 87.19 117 THR A O 1
ATOM 937 N N . VAL A 1 118 ? 18.932 -1.517 -26.863 1.00 87.94 118 VAL A N 1
ATOM 938 C CA . VAL A 1 118 ? 18.562 -1.515 -28.283 1.00 87.94 118 VAL A CA 1
ATOM 939 C C . VAL A 1 118 ? 17.993 -0.156 -28.696 1.00 87.94 118 VAL A C 1
ATOM 941 O O . VAL A 1 118 ? 18.436 0.405 -29.695 1.00 87.94 118 VAL A O 1
ATOM 944 N N . SER A 1 119 ? 17.069 0.418 -27.915 1.00 87.69 119 SER A N 1
ATOM 945 C CA . SER A 1 119 ? 16.465 1.721 -28.238 1.00 87.69 119 SER A CA 1
ATOM 946 C C . SER A 1 119 ? 17.487 2.864 -28.287 1.00 87.69 119 SER A C 1
ATOM 948 O O . SER A 1 119 ? 17.487 3.643 -29.238 1.00 87.69 119 SER A O 1
ATOM 950 N N . ILE A 1 120 ? 18.420 2.913 -27.328 1.00 84.56 120 ILE A N 1
ATOM 951 C CA . ILE A 1 120 ? 19.502 3.906 -27.279 1.00 84.56 120 ILE A CA 1
ATOM 952 C C . ILE A 1 120 ? 20.465 3.705 -28.460 1.00 84.56 120 ILE A C 1
ATOM 954 O O . ILE A 1 120 ? 20.978 4.680 -29.010 1.00 84.56 120 ILE A O 1
ATOM 958 N N . GLY A 1 121 ? 20.700 2.459 -28.885 1.00 83.88 121 GLY A N 1
ATOM 959 C CA . GLY A 1 121 ? 21.534 2.149 -30.049 1.00 83.88 121 GLY A CA 1
ATOM 960 C C . GLY A 1 121 ? 20.928 2.611 -31.361 1.00 83.88 121 GLY A C 1
ATOM 961 O O . GLY A 1 121 ? 21.594 3.301 -32.133 1.00 83.88 121 GLY A O 1
ATOM 962 N N . LEU A 1 122 ? 19.650 2.308 -31.583 1.00 84.50 122 LEU A N 1
ATOM 963 C CA . LEU A 1 122 ? 18.912 2.775 -32.759 1.00 84.50 122 LEU A CA 1
ATOM 964 C C . LEU A 1 122 ? 18.888 4.304 -32.833 1.00 84.50 122 LEU A C 1
ATOM 966 O O . LEU A 1 122 ? 19.134 4.893 -33.883 1.00 84.50 122 LEU A O 1
ATOM 970 N N . LEU A 1 123 ? 18.666 4.950 -31.695 1.00 83.19 123 LEU A N 1
ATOM 971 C CA . LEU A 1 123 ? 18.699 6.396 -31.557 1.00 83.19 123 LEU A CA 1
ATOM 972 C C . LEU A 1 123 ? 20.077 6.994 -31.871 1.00 83.19 123 LEU A C 1
ATOM 974 O O . LEU A 1 123 ? 20.163 8.028 -32.532 1.00 83.19 123 LEU A O 1
ATOM 978 N N . GLY A 1 124 ? 21.160 6.349 -31.432 1.00 81.38 124 GLY A N 1
ATOM 979 C CA . GLY A 1 124 ? 22.521 6.775 -31.754 1.00 81.38 124 GLY A CA 1
ATOM 980 C C . GLY A 1 124 ? 22.803 6.753 -33.261 1.00 81.38 124 GLY A C 1
ATOM 981 O O . GLY A 1 124 ? 23.428 7.681 -33.769 1.00 81.38 124 GLY A O 1
ATOM 982 N N . LEU A 1 125 ? 22.255 5.779 -34.000 1.00 80.50 125 LEU A N 1
ATOM 983 C CA . LEU A 1 125 ? 22.361 5.733 -35.466 1.00 80.50 125 LEU A CA 1
ATOM 984 C C . LEU A 1 125 ? 21.653 6.909 -36.150 1.00 80.50 125 LEU A C 1
ATOM 986 O O . LEU A 1 125 ? 22.125 7.386 -37.182 1.00 80.50 125 LEU A O 1
ATOM 990 N N . VAL A 1 126 ? 20.540 7.380 -35.580 1.00 81.69 126 VAL A N 1
ATOM 991 C CA . VAL A 1 126 ? 19.844 8.579 -36.064 1.00 81.69 126 VAL A CA 1
ATOM 992 C C . VAL A 1 126 ? 20.636 9.832 -35.703 1.00 81.69 126 VAL A C 1
ATOM 994 O O . VAL A 1 126 ? 20.848 10.676 -36.561 1.00 81.69 126 VAL A O 1
ATOM 997 N N . ARG A 1 127 ? 21.127 9.941 -34.463 1.00 77.81 127 ARG A N 1
ATOM 998 C CA . ARG A 1 127 ? 21.880 11.105 -33.962 1.00 77.81 127 ARG A CA 1
ATOM 999 C C . ARG A 1 127 ? 23.199 11.343 -34.703 1.00 77.81 127 ARG A C 1
ATOM 1001 O O . ARG A 1 127 ? 23.635 12.485 -34.831 1.00 77.81 127 ARG A O 1
ATOM 1008 N N . PHE A 1 128 ? 23.841 10.281 -35.175 1.00 79.06 128 PHE A N 1
ATOM 1009 C CA . PHE A 1 128 ? 25.099 10.344 -35.915 1.00 79.06 128 PHE A CA 1
ATOM 1010 C C . PHE A 1 128 ? 24.880 9.864 -37.360 1.00 79.06 128 PHE A C 1
ATOM 1012 O O . PHE A 1 128 ? 25.282 8.749 -37.702 1.00 79.06 128 PHE A O 1
ATOM 1019 N N . PRO A 1 129 ? 24.227 10.664 -38.230 1.00 73.69 129 PRO A N 1
ATOM 1020 C CA . PRO A 1 129 ? 23.852 10.219 -39.569 1.00 73.69 129 PRO A CA 1
ATOM 1021 C C . PRO A 1 129 ? 25.075 9.923 -40.451 1.00 73.69 129 PRO A C 1
ATOM 1023 O O . PRO A 1 129 ? 26.156 10.487 -40.279 1.00 73.69 129 PRO A O 1
ATOM 1026 N N . ALA A 1 130 ? 24.893 9.038 -41.441 1.00 68.81 130 ALA A N 1
ATOM 1027 C CA . ALA A 1 130 ? 25.953 8.598 -42.364 1.00 68.81 130 ALA A CA 1
ATOM 1028 C C . ALA A 1 130 ? 26.670 9.764 -43.068 1.00 68.81 130 ALA A C 1
ATOM 1030 O O . ALA A 1 130 ? 27.884 9.734 -43.262 1.00 68.81 130 ALA A O 1
ATOM 1031 N N . SER A 1 131 ? 25.900 10.798 -43.411 1.00 68.12 131 SER A N 1
ATOM 1032 C CA . SER A 1 131 ? 26.355 12.001 -44.107 1.00 68.12 131 SER A CA 1
ATOM 1033 C C . SER A 1 131 ? 27.318 12.863 -43.290 1.00 68.12 131 SER A C 1
ATOM 1035 O O . SER A 1 131 ? 28.018 13.682 -43.873 1.00 68.12 131 SER A O 1
ATOM 1037 N N . ALA A 1 132 ? 27.386 12.686 -41.967 1.00 63.94 132 ALA A N 1
ATOM 1038 C CA . ALA A 1 132 ? 28.206 13.522 -41.094 1.00 63.94 132 ALA A CA 1
ATOM 1039 C C . ALA A 1 132 ? 29.669 13.059 -40.964 1.00 63.94 132 ALA A C 1
ATOM 1041 O O . ALA A 1 132 ? 30.503 13.848 -40.536 1.00 63.94 132 ALA A O 1
ATOM 1042 N N . SER A 1 133 ? 30.000 11.798 -41.286 1.00 62.91 133 SER A N 1
ATOM 1043 C CA . SER A 1 133 ? 31.347 11.247 -41.022 1.00 62.91 133 SER A CA 1
ATOM 1044 C C . SER A 1 133 ? 31.982 10.438 -42.155 1.00 62.91 133 SER A C 1
ATOM 1046 O O . SER A 1 133 ? 33.177 10.165 -42.080 1.00 62.91 133 SER A O 1
ATOM 1048 N N . GLY A 1 134 ? 31.230 10.031 -43.188 1.00 66.56 134 GLY A N 1
ATOM 1049 C CA . GLY A 1 134 ? 31.738 9.286 -44.356 1.00 66.56 134 GLY A CA 1
ATOM 1050 C C . GLY A 1 134 ? 32.277 7.870 -44.075 1.00 66.56 134 GLY A C 1
ATOM 1051 O O . GLY A 1 134 ? 32.293 7.032 -44.971 1.00 66.56 134 GLY A O 1
ATOM 1052 N N . ASN A 1 135 ? 32.662 7.566 -42.832 1.00 80.94 135 ASN A N 1
ATOM 1053 C CA . ASN A 1 135 ? 33.233 6.300 -42.392 1.00 80.94 135 ASN A CA 1
ATOM 1054 C C . ASN A 1 135 ? 32.256 5.553 -41.468 1.00 80.94 135 ASN A C 1
ATOM 1056 O O . ASN A 1 135 ? 32.000 5.952 -40.328 1.00 80.94 135 ASN A O 1
ATOM 1060 N N . PHE A 1 136 ? 31.744 4.421 -41.956 1.00 79.25 136 PHE A N 1
ATOM 1061 C CA . PHE A 1 136 ? 30.816 3.553 -41.228 1.00 79.25 136 PHE A CA 1
ATOM 1062 C C . PHE A 1 136 ? 31.366 3.076 -39.873 1.00 79.25 136 PHE A C 1
ATOM 1064 O O . PHE A 1 136 ? 30.623 3.050 -38.891 1.00 79.25 136 PHE A O 1
ATOM 1071 N N . ALA A 1 137 ? 32.658 2.739 -39.796 1.00 81.00 137 ALA A N 1
ATOM 1072 C CA . ALA A 1 137 ? 33.285 2.231 -38.576 1.00 81.00 137 ALA A CA 1
ATOM 1073 C C . ALA A 1 137 ? 33.377 3.310 -37.487 1.00 81.00 137 ALA A C 1
ATOM 1075 O O . ALA A 1 137 ? 33.090 3.042 -36.322 1.00 81.00 137 ALA A O 1
ATOM 1076 N N . TYR A 1 138 ? 33.692 4.551 -37.870 1.00 79.94 138 TYR A N 1
ATOM 1077 C CA . TYR A 1 138 ? 33.714 5.685 -36.944 1.00 79.94 138 TYR A CA 1
ATOM 1078 C C . TYR A 1 138 ? 32.317 5.982 -36.374 1.00 79.94 138 TYR A C 1
ATOM 1080 O O . TYR A 1 138 ? 32.154 6.143 -35.163 1.00 79.94 138 TYR A O 1
ATOM 1088 N N . ARG A 1 139 ? 31.282 5.952 -37.225 1.00 78.19 139 ARG A N 1
ATOM 1089 C CA . ARG A 1 139 ? 29.879 6.087 -36.799 1.00 78.19 139 ARG A CA 1
ATOM 1090 C C . ARG A 1 139 ? 29.462 4.989 -35.819 1.00 78.19 139 ARG A C 1
ATOM 1092 O O . ARG A 1 139 ? 28.781 5.274 -34.831 1.00 78.19 139 ARG A O 1
ATOM 1099 N N . LEU A 1 140 ? 29.860 3.745 -36.088 1.00 79.88 140 LEU A N 1
ATOM 1100 C CA . LEU A 1 140 ? 29.571 2.616 -35.208 1.00 79.88 140 LEU A CA 1
ATOM 1101 C C . LEU A 1 140 ? 30.272 2.782 -33.853 1.00 79.88 140 LEU A C 1
ATOM 1103 O O . LEU A 1 140 ? 29.640 2.562 -32.827 1.00 79.88 140 LEU A O 1
ATOM 1107 N N . GLY A 1 141 ? 31.522 3.254 -33.839 1.00 80.12 141 GLY A N 1
ATOM 1108 C CA . GLY A 1 141 ? 32.270 3.553 -32.616 1.00 80.12 141 GLY A CA 1
ATOM 1109 C C . GLY A 1 141 ? 31.628 4.645 -31.752 1.00 80.12 141 GLY A C 1
ATOM 1110 O O . GLY A 1 141 ? 31.475 4.452 -30.547 1.00 80.12 141 GLY A O 1
ATOM 1111 N N . LEU A 1 142 ? 31.183 5.757 -32.350 1.00 79.81 142 LEU A N 1
ATOM 1112 C CA . LEU A 1 142 ? 30.467 6.828 -31.635 1.00 79.81 142 LEU A CA 1
ATOM 1113 C C . LEU A 1 142 ? 29.122 6.355 -31.073 1.00 79.81 142 LEU A C 1
ATOM 1115 O O . LEU A 1 142 ? 28.792 6.632 -29.919 1.00 79.81 142 LEU A O 1
ATOM 1119 N N . THR A 1 143 ? 28.363 5.613 -31.882 1.00 80.12 143 THR A N 1
ATOM 1120 C CA . THR A 1 143 ? 27.085 5.021 -31.464 1.00 80.12 143 THR A CA 1
ATOM 1121 C C . THR A 1 143 ? 27.310 4.052 -30.308 1.00 80.12 143 THR A C 1
ATOM 1123 O O . THR A 1 143 ? 26.649 4.164 -29.281 1.00 80.12 143 THR A O 1
ATOM 1126 N N . TYR A 1 144 ? 28.298 3.165 -30.430 1.00 77.56 144 TYR A N 1
ATOM 1127 C CA . TYR A 1 144 ? 28.669 2.204 -29.400 1.00 77.56 144 TYR A CA 1
ATOM 1128 C C . TYR A 1 144 ? 29.090 2.896 -28.095 1.00 77.56 144 TYR A C 1
ATOM 1130 O O . TYR A 1 144 ? 28.532 2.604 -27.038 1.00 77.56 144 TYR A O 1
ATOM 1138 N N . GLY A 1 145 ? 29.989 3.882 -28.156 1.00 77.69 145 GLY A N 1
ATOM 1139 C CA . GLY A 1 145 ? 30.415 4.647 -26.980 1.00 77.69 145 GLY A CA 1
ATOM 1140 C C . GLY A 1 145 ? 29.252 5.352 -26.273 1.00 77.69 145 GLY A C 1
ATOM 1141 O O . GLY A 1 145 ? 29.135 5.279 -25.048 1.00 77.69 145 GLY A O 1
ATOM 1142 N N . HIS A 1 146 ? 28.339 5.963 -27.037 1.00 73.75 146 HIS A N 1
ATOM 1143 C CA . HIS A 1 146 ? 27.127 6.576 -26.490 1.00 73.75 146 HIS A CA 1
ATOM 1144 C C . HIS A 1 146 ? 26.193 5.534 -25.859 1.00 73.75 146 HIS A C 1
ATOM 1146 O O . HIS A 1 146 ? 25.675 5.758 -24.766 1.00 73.75 146 HIS A O 1
ATOM 1152 N N . THR A 1 147 ? 25.995 4.381 -26.508 1.00 73.31 147 THR A N 1
ATOM 1153 C CA . THR A 1 147 ? 25.156 3.302 -25.968 1.00 73.31 147 THR A CA 1
ATOM 1154 C C . THR A 1 147 ? 25.704 2.727 -24.682 1.00 73.31 147 THR A C 1
ATOM 1156 O O . THR A 1 147 ? 24.948 2.602 -23.735 1.00 73.31 147 THR A O 1
ATOM 1159 N N . VAL A 1 148 ? 26.997 2.424 -24.598 1.00 76.06 148 VAL A N 1
ATOM 1160 C CA . VAL A 1 148 ? 27.589 1.820 -23.399 1.00 76.06 148 VAL A CA 1
ATOM 1161 C C . VAL A 1 148 ? 27.539 2.794 -22.221 1.00 76.06 148 VAL A C 1
ATOM 1163 O O . VAL A 1 148 ? 27.149 2.405 -21.121 1.00 76.06 148 VAL A O 1
ATOM 1166 N N . SER A 1 149 ? 27.852 4.071 -22.457 1.00 74.44 149 SER A N 1
ATOM 1167 C CA . SER A 1 149 ? 27.804 5.115 -21.427 1.00 74.44 149 SER A CA 1
ATOM 1168 C C . SER A 1 149 ? 26.378 5.364 -20.910 1.00 74.44 149 SER A C 1
ATOM 1170 O O . SER A 1 149 ? 26.147 5.393 -19.700 1.00 74.44 149 SER A O 1
ATOM 1172 N N . ALA A 1 150 ? 25.394 5.477 -21.810 1.00 70.56 150 ALA A N 1
ATOM 1173 C CA . ALA A 1 150 ? 24.006 5.758 -21.441 1.00 70.56 150 ALA A CA 1
ATOM 1174 C C . ALA A 1 150 ? 23.234 4.518 -20.944 1.00 70.56 150 ALA A C 1
ATOM 1176 O O . ALA A 1 150 ? 22.446 4.618 -20.002 1.00 70.56 150 ALA A O 1
ATOM 1177 N N . ALA A 1 151 ? 23.450 3.350 -21.555 1.00 67.00 151 ALA A N 1
ATOM 1178 C CA . ALA A 1 151 ? 22.747 2.110 -21.225 1.00 67.00 151 ALA A CA 1
ATOM 1179 C C . ALA A 1 151 ? 23.324 1.397 -19.997 1.00 67.00 151 ALA A C 1
ATOM 1181 O O . ALA A 1 151 ? 22.584 0.696 -19.321 1.00 67.00 151 ALA A O 1
ATOM 1182 N N . GLY A 1 152 ? 24.608 1.583 -19.675 1.00 69.50 152 GLY A N 1
ATOM 1183 C CA . GLY A 1 152 ? 25.225 0.958 -18.505 1.00 69.50 152 GLY A CA 1
ATOM 1184 C C . GLY A 1 152 ? 24.687 1.525 -17.189 1.00 69.50 152 GLY A C 1
ATOM 1185 O O . GLY A 1 152 ? 23.817 0.940 -16.548 1.00 69.50 152 GLY A O 1
ATOM 1186 N N . GLY A 1 153 ? 25.212 2.680 -16.772 1.00 73.94 153 GLY A N 1
ATOM 1187 C CA . GLY A 1 153 ? 24.898 3.253 -15.459 1.00 73.94 153 GLY A CA 1
ATOM 1188 C C . GLY A 1 153 ? 23.471 3.794 -15.356 1.00 73.94 153 GLY A C 1
ATOM 1189 O O . GLY A 1 153 ? 22.758 3.486 -14.405 1.00 73.94 153 GLY A O 1
ATOM 1190 N N . GLY A 1 154 ? 23.031 4.573 -16.348 1.00 81.38 154 GLY A N 1
ATOM 1191 C CA . GLY A 1 154 ? 21.749 5.282 -16.290 1.00 81.38 154 GLY A CA 1
ATOM 1192 C C . GLY A 1 154 ? 20.546 4.343 -16.216 1.00 81.38 154 GLY A C 1
ATOM 1193 O O . GLY A 1 154 ? 19.725 4.460 -15.310 1.00 81.38 154 GLY A O 1
ATOM 1194 N N . VAL A 1 155 ? 20.465 3.371 -17.129 1.00 86.56 155 VAL A N 1
ATOM 1195 C CA . VAL A 1 155 ? 19.325 2.440 -17.198 1.00 86.56 155 VAL A CA 1
ATOM 1196 C C . VAL A 1 155 ? 19.230 1.572 -15.947 1.00 86.56 155 VAL A C 1
ATOM 1198 O O . VAL A 1 155 ? 18.142 1.421 -15.393 1.00 86.56 155 VAL A O 1
ATOM 1201 N N . ALA A 1 156 ? 20.356 1.027 -15.476 1.00 86.50 156 ALA A N 1
ATOM 1202 C CA . ALA A 1 156 ? 20.375 0.186 -14.284 1.00 86.50 156 ALA A CA 1
ATOM 1203 C C . ALA A 1 156 ? 19.957 0.968 -13.029 1.00 86.50 156 ALA A C 1
ATOM 1205 O O . ALA A 1 156 ? 19.124 0.490 -12.259 1.00 86.50 156 ALA A O 1
ATOM 1206 N N . ILE A 1 157 ? 20.478 2.189 -12.852 1.00 87.12 157 ILE A N 1
ATOM 1207 C CA . ILE A 1 157 ? 20.124 3.056 -11.721 1.00 87.12 157 ILE A CA 1
ATOM 1208 C C . ILE A 1 157 ? 18.637 3.419 -11.769 1.00 87.12 157 ILE A C 1
ATOM 1210 O O . ILE A 1 157 ? 17.945 3.271 -10.764 1.00 87.12 157 ILE A O 1
ATOM 1214 N N . THR A 1 158 ? 18.110 3.849 -12.920 1.00 88.88 158 THR A N 1
ATOM 1215 C CA . THR A 1 158 ? 16.687 4.201 -13.035 1.00 88.88 158 THR A CA 1
ATOM 1216 C C . THR A 1 158 ? 15.783 2.991 -12.798 1.00 88.88 158 THR A C 1
ATOM 1218 O O . THR A 1 158 ? 14.817 3.104 -12.046 1.00 88.88 158 THR A O 1
ATOM 1221 N N . ALA A 1 159 ? 16.104 1.823 -13.365 1.00 91.44 159 ALA A N 1
ATOM 1222 C CA . ALA A 1 159 ? 15.347 0.593 -13.128 1.00 91.44 159 ALA A CA 1
ATOM 1223 C C . ALA A 1 159 ? 15.339 0.206 -11.640 1.00 91.44 159 ALA A C 1
ATOM 1225 O O . ALA A 1 159 ? 14.286 -0.129 -11.096 1.00 91.44 159 ALA A O 1
ATOM 1226 N N . LEU A 1 160 ? 16.489 0.314 -10.964 1.00 91.56 160 LEU A N 1
ATOM 1227 C CA . LEU A 1 160 ? 16.600 0.069 -9.529 1.00 91.56 160 LEU A CA 1
ATOM 1228 C C . LEU A 1 160 ? 15.731 1.043 -8.724 1.00 91.56 160 LEU A C 1
ATOM 1230 O O . LEU A 1 160 ? 14.971 0.603 -7.869 1.00 91.56 160 LEU A O 1
ATOM 1234 N N . LEU A 1 161 ? 15.790 2.346 -9.014 1.00 91.06 161 LEU A N 1
ATOM 1235 C CA . LEU A 1 161 ? 14.977 3.359 -8.329 1.00 91.06 161 LEU A CA 1
ATOM 1236 C C . LEU A 1 161 ? 13.472 3.110 -8.507 1.00 91.06 161 LEU A C 1
ATOM 1238 O O . LEU A 1 161 ? 12.717 3.221 -7.544 1.00 91.06 161 LEU A O 1
ATOM 1242 N N . VAL A 1 162 ? 13.038 2.722 -9.710 1.00 93.62 162 VAL A N 1
ATOM 1243 C CA . VAL A 1 162 ? 11.639 2.367 -10.002 1.00 93.62 162 VAL A CA 1
ATOM 1244 C C . VAL A 1 162 ? 11.195 1.155 -9.178 1.00 93.62 162 VAL A C 1
ATOM 1246 O O . VAL A 1 162 ? 10.104 1.166 -8.604 1.00 93.62 162 VAL A O 1
ATOM 1249 N N . LEU A 1 163 ? 12.034 0.121 -9.080 1.00 93.44 163 LEU A N 1
ATOM 1250 C CA . LEU A 1 163 ? 11.743 -1.062 -8.269 1.00 93.44 163 LEU A CA 1
ATOM 1251 C C . LEU A 1 163 ? 11.723 -0.753 -6.772 1.00 93.44 163 LEU A C 1
ATOM 1253 O O . LEU A 1 163 ? 10.815 -1.205 -6.077 1.00 93.44 163 LEU A O 1
ATOM 1257 N N . LEU A 1 164 ? 12.681 0.037 -6.281 1.00 92.31 164 LEU A N 1
ATOM 1258 C CA . LEU A 1 164 ? 12.731 0.466 -4.883 1.00 92.31 164 LEU A CA 1
ATOM 1259 C C . LEU A 1 164 ? 11.498 1.291 -4.517 1.00 92.31 164 LEU A C 1
ATOM 1261 O O . LEU A 1 164 ? 10.898 1.044 -3.475 1.00 92.31 164 LEU A O 1
ATOM 1265 N N . LEU A 1 165 ? 11.071 2.212 -5.384 1.00 92.56 165 LEU A N 1
ATOM 1266 C CA . LEU A 1 165 ? 9.843 2.975 -5.180 1.00 92.56 165 LEU A CA 1
ATOM 1267 C C . LEU A 1 165 ? 8.608 2.066 -5.180 1.00 92.56 165 LEU A C 1
ATOM 1269 O O . LEU A 1 165 ? 7.762 2.187 -4.298 1.00 92.56 165 LEU A O 1
ATOM 1273 N N . SER A 1 166 ? 8.510 1.150 -6.148 1.00 91.88 166 SER A N 1
ATOM 1274 C CA . SER A 1 166 ? 7.423 0.165 -6.235 1.00 91.88 166 SER A CA 1
ATOM 1275 C C . SER A 1 166 ? 7.323 -0.665 -4.953 1.00 91.88 166 SER A C 1
ATOM 1277 O O . SER A 1 166 ? 6.244 -0.785 -4.374 1.00 91.88 166 SER A O 1
ATOM 1279 N N . PHE A 1 167 ? 8.458 -1.162 -4.460 1.00 90.69 167 PHE A N 1
ATOM 1280 C CA . PHE A 1 167 ? 8.542 -1.920 -3.217 1.00 90.69 167 PHE A CA 1
ATOM 1281 C C . PHE A 1 167 ? 8.188 -1.070 -1.990 1.00 90.69 167 PHE A C 1
ATOM 1283 O O . PHE A 1 167 ? 7.359 -1.479 -1.182 1.00 90.69 167 PHE A O 1
ATOM 1290 N N . TYR A 1 168 ? 8.760 0.130 -1.868 1.00 90.88 168 TYR A N 1
ATOM 1291 C CA . TYR A 1 168 ? 8.512 1.046 -0.752 1.00 90.88 168 TYR A CA 1
ATOM 1292 C C . TYR A 1 168 ? 7.035 1.444 -0.638 1.00 90.88 168 TYR A C 1
ATOM 1294 O O . TYR A 1 168 ? 6.443 1.381 0.442 1.00 90.88 168 TYR A O 1
ATOM 1302 N N . LEU A 1 169 ? 6.410 1.821 -1.757 1.00 90.81 169 LEU A N 1
ATOM 1303 C CA . LEU A 1 169 ? 4.991 2.168 -1.785 1.00 90.81 169 LEU A CA 1
ATOM 1304 C C . LEU A 1 169 ? 4.122 0.968 -1.398 1.00 90.81 169 LEU A C 1
ATOM 1306 O O . LEU A 1 169 ? 3.113 1.132 -0.713 1.00 90.81 169 LEU A O 1
ATOM 1310 N N . ARG A 1 170 ? 4.510 -0.246 -1.803 1.00 89.06 170 ARG A N 1
ATOM 1311 C CA . ARG A 1 170 ? 3.737 -1.449 -1.497 1.00 89.06 170 ARG A CA 1
ATOM 1312 C C . ARG A 1 170 ? 3.861 -1.800 -0.022 1.00 89.06 170 ARG A C 1
ATOM 1314 O O . ARG A 1 170 ? 2.858 -2.059 0.623 1.00 89.06 170 ARG A O 1
ATOM 1321 N N . LEU A 1 171 ? 5.069 -1.706 0.527 1.00 88.38 171 LEU A N 1
ATOM 1322 C CA . LEU A 1 171 ? 5.333 -1.912 1.946 1.00 88.38 171 LEU A CA 1
ATOM 1323 C C . LEU A 1 171 ? 4.523 -0.959 2.825 1.00 88.38 171 LEU A C 1
ATOM 1325 O O . LEU A 1 171 ? 3.882 -1.394 3.774 1.00 88.38 171 LEU A O 1
ATOM 1329 N N . THR A 1 172 ? 4.535 0.336 2.511 1.00 87.56 172 THR A N 1
ATOM 1330 C CA . THR A 1 172 ? 3.841 1.343 3.325 1.00 87.56 172 THR A CA 1
ATOM 1331 C C . THR A 1 172 ? 2.321 1.213 3.242 1.00 87.56 172 THR A C 1
ATOM 1333 O O . THR A 1 172 ? 1.655 1.268 4.274 1.00 87.56 172 THR A O 1
ATOM 1336 N N . THR A 1 173 ? 1.768 0.983 2.047 1.00 87.31 173 THR A N 1
ATOM 1337 C CA . THR A 1 173 ? 0.322 0.758 1.874 1.00 87.31 173 THR A CA 1
ATOM 1338 C C . THR A 1 173 ? -0.140 -0.528 2.554 1.00 87.31 173 THR A C 1
ATOM 1340 O O . THR A 1 173 ? -1.120 -0.504 3.300 1.00 87.31 173 THR A O 1
ATOM 1343 N N . ASP A 1 174 ? 0.587 -1.632 2.375 1.00 86.31 174 ASP A N 1
ATOM 1344 C CA . ASP A 1 174 ? 0.248 -2.915 2.989 1.00 86.31 174 ASP A CA 1
ATOM 1345 C C . ASP A 1 174 ? 0.345 -2.844 4.528 1.00 86.31 174 ASP A C 1
ATOM 1347 O O . ASP A 1 174 ? -0.544 -3.335 5.227 1.00 86.31 174 ASP A O 1
ATOM 1351 N N . TYR A 1 175 ? 1.351 -2.140 5.063 1.00 86.69 175 TYR A N 1
ATOM 1352 C CA . TYR A 1 175 ? 1.507 -1.897 6.502 1.00 86.69 175 TYR A CA 1
ATOM 1353 C C . TYR A 1 175 ? 0.352 -1.078 7.096 1.00 86.69 175 TYR A C 1
ATOM 1355 O O . TYR A 1 175 ? -0.231 -1.466 8.110 1.00 86.69 175 TYR A O 1
ATOM 1363 N N . GLN A 1 176 ? -0.014 0.038 6.459 1.00 86.44 176 GLN A N 1
ATOM 1364 C CA . GLN A 1 176 ? -1.110 0.898 6.922 1.00 86.44 176 GLN A CA 1
ATOM 1365 C C . GLN A 1 176 ? -2.440 0.145 6.977 1.00 86.44 176 GLN A C 1
ATOM 1367 O O . GLN A 1 176 ? -3.209 0.295 7.926 1.00 86.44 176 GLN A O 1
ATOM 1372 N N . HIS A 1 177 ? -2.706 -0.689 5.975 1.00 86.50 177 HIS A N 1
ATOM 1373 C CA . HIS A 1 177 ? -3.921 -1.488 5.940 1.00 86.50 177 HIS A CA 1
ATOM 1374 C C . HIS A 1 177 ? -3.956 -2.556 7.024 1.00 86.50 177 HIS A C 1
ATOM 1376 O O . HIS A 1 177 ? -4.989 -2.730 7.667 1.00 86.50 177 HIS A O 1
ATOM 1382 N N . GLU A 1 178 ? -2.850 -3.258 7.245 1.00 87.50 178 GLU A N 1
ATOM 1383 C CA . GLU A 1 178 ? -2.782 -4.257 8.307 1.00 87.50 178 GLU A CA 1
ATOM 1384 C C . GLU A 1 178 ? -2.983 -3.610 9.685 1.00 87.50 178 GLU A C 1
ATOM 1386 O O . GLU A 1 178 ? -3.704 -4.144 10.526 1.00 87.50 178 GLU A O 1
ATOM 1391 N N . GLN A 1 179 ? -2.447 -2.405 9.889 1.00 88.94 179 GLN A N 1
ATOM 1392 C CA . GLN A 1 179 ? -2.679 -1.633 11.106 1.00 88.94 179 GLN A CA 1
ATOM 1393 C C . GLN A 1 179 ? -4.156 -1.237 11.276 1.00 88.94 179 GLN A C 1
ATOM 1395 O O . GLN A 1 179 ? -4.708 -1.391 12.364 1.00 88.94 179 GLN A O 1
ATOM 1400 N N . GLN A 1 180 ? -4.820 -0.777 10.211 1.00 90.62 180 GLN A N 1
ATOM 1401 C CA . GLN A 1 180 ? -6.255 -0.462 10.243 1.00 90.62 180 GLN A CA 1
ATOM 1402 C C . GLN A 1 180 ? -7.113 -1.694 10.555 1.00 90.62 180 GLN A C 1
ATOM 1404 O O . GLN A 1 180 ? -8.078 -1.593 11.311 1.00 90.62 180 GLN A O 1
ATOM 1409 N N . ARG A 1 181 ? -6.757 -2.859 10.000 1.00 90.12 181 ARG A N 1
ATOM 1410 C CA . ARG A 1 181 ? -7.449 -4.125 10.272 1.00 90.12 181 ARG A CA 1
ATOM 1411 C C . ARG A 1 181 ? -7.325 -4.525 11.736 1.00 90.12 181 ARG A C 1
ATOM 1413 O O . ARG A 1 181 ? -8.345 -4.786 12.361 1.00 90.12 181 ARG A O 1
ATOM 1420 N N . ARG A 1 182 ? -6.114 -4.475 12.298 1.00 90.69 182 ARG A N 1
ATOM 1421 C CA . ARG A 1 182 ? -5.877 -4.778 13.719 1.00 90.69 182 ARG A CA 1
ATOM 1422 C C . ARG A 1 182 ? -6.683 -3.871 14.642 1.00 90.69 182 ARG A C 1
ATOM 1424 O O . ARG A 1 182 ? -7.358 -4.363 15.533 1.00 90.69 182 ARG A O 1
ATOM 1431 N N . GLN A 1 183 ? -6.701 -2.567 14.369 1.00 95.06 183 GLN A N 1
ATOM 1432 C CA . GLN A 1 183 ? -7.504 -1.623 15.152 1.00 95.06 183 GLN A CA 1
ATOM 1433 C C . GLN A 1 183 ? -9.011 -1.902 15.055 1.00 95.06 183 GLN A C 1
ATOM 1435 O O . GLN A 1 183 ? -9.738 -1.722 16.029 1.00 95.06 183 GLN A O 1
ATOM 1440 N N . ALA A 1 184 ? -9.506 -2.315 13.886 1.00 95.31 184 ALA A N 1
ATOM 1441 C CA . ALA A 1 184 ? -10.908 -2.686 13.722 1.00 95.31 184 ALA A CA 1
ATOM 1442 C C . ALA A 1 184 ? -11.250 -3.978 14.486 1.00 95.31 184 ALA A C 1
ATOM 1444 O O . ALA A 1 184 ? -12.283 -4.030 15.153 1.00 95.31 184 ALA A O 1
ATOM 1445 N N . GLU A 1 185 ? -10.373 -4.983 14.429 1.00 95.88 185 GLU A N 1
ATOM 1446 C CA . GLU A 1 185 ? -10.507 -6.251 15.156 1.00 95.88 185 GLU A CA 1
ATOM 1447 C C . GLU A 1 185 ? -10.468 -6.039 16.681 1.00 95.88 185 GLU A C 1
ATOM 1449 O O . GLU A 1 185 ? -11.306 -6.584 17.399 1.00 95.88 185 GLU A O 1
ATOM 1454 N N . GLU A 1 186 ? -9.570 -5.185 17.184 1.00 96.19 186 GLU A N 1
ATOM 1455 C CA . GLU A 1 186 ? -9.493 -4.805 18.603 1.00 96.19 186 GLU A CA 1
ATOM 1456 C C . GLU A 1 186 ? -10.788 -4.140 19.087 1.00 96.19 186 GLU A C 1
ATOM 1458 O O . GLU A 1 186 ? -11.368 -4.575 20.081 1.00 96.19 186 GLU A O 1
ATOM 1463 N N . ARG A 1 187 ? -11.318 -3.158 18.343 1.00 96.81 187 ARG A N 1
ATOM 1464 C CA . ARG A 1 187 ? -12.593 -2.500 18.691 1.00 96.81 187 ARG A CA 1
ATOM 1465 C C . ARG A 1 187 ? -13.770 -3.469 18.702 1.00 96.81 187 ARG A C 1
ATOM 1467 O O . ARG A 1 187 ? -14.648 -3.359 19.555 1.00 96.81 187 ARG A O 1
ATOM 1474 N N . GLN A 1 188 ? -13.814 -4.403 17.750 1.00 97.06 188 GLN A N 1
ATOM 1475 C CA . GLN A 1 188 ? -14.850 -5.436 17.728 1.00 97.06 188 GLN A CA 1
ATOM 1476 C C . GLN A 1 188 ? -14.741 -6.354 18.945 1.00 97.06 188 GLN A C 1
ATOM 1478 O O . GLN A 1 188 ? -15.757 -6.664 19.565 1.00 97.06 188 GLN A O 1
ATOM 1483 N N . ARG A 1 189 ? -13.523 -6.747 19.324 1.00 97.19 189 ARG A N 1
ATOM 1484 C CA . ARG A 1 189 ? -13.281 -7.575 20.506 1.00 97.19 189 ARG A CA 1
ATOM 1485 C C . ARG A 1 189 ? -13.707 -6.872 21.794 1.00 97.19 189 ARG A C 1
ATOM 1487 O O . ARG A 1 189 ? -14.430 -7.474 22.579 1.00 97.19 189 ARG A O 1
ATOM 1494 N N . GLU A 1 190 ? -13.338 -5.606 21.975 1.00 97.25 190 GLU A N 1
ATOM 1495 C CA . GLU A 1 190 ? -13.762 -4.806 23.133 1.00 97.25 190 GLU A CA 1
ATOM 1496 C C . GLU A 1 190 ? -15.289 -4.664 23.210 1.00 97.25 190 GLU A C 1
ATOM 1498 O O . GLU A 1 190 ? -15.877 -4.744 24.289 1.00 97.25 190 GLU A O 1
ATOM 1503 N N . ALA A 1 191 ? -15.958 -4.462 22.070 1.00 97.12 191 ALA A N 1
ATOM 1504 C CA . ALA A 1 191 ? -17.415 -4.374 22.020 1.00 97.12 191 ALA A CA 1
ATOM 1505 C C . ALA A 1 191 ? -18.086 -5.698 22.422 1.00 97.12 191 ALA A C 1
ATOM 1507 O O . ALA A 1 191 ? -19.036 -5.688 23.207 1.00 97.12 191 ALA A O 1
ATOM 1508 N N . LEU A 1 192 ? -17.574 -6.830 21.926 1.00 97.69 192 LEU A N 1
ATOM 1509 C CA . LEU A 1 192 ? -18.062 -8.163 22.286 1.00 97.69 192 LEU A CA 1
ATOM 1510 C C . LEU A 1 192 ? -17.819 -8.484 23.764 1.00 97.69 192 LEU A C 1
ATOM 1512 O O . LEU A 1 192 ? -18.702 -9.030 24.417 1.00 97.69 192 LEU A O 1
ATOM 1516 N N . GLU A 1 193 ? -16.666 -8.105 24.314 1.00 97.06 193 GLU A N 1
ATOM 1517 C CA . GLU A 1 193 ? -16.349 -8.294 25.733 1.00 97.06 193 GLU A CA 1
ATOM 1518 C C . GLU A 1 193 ? -17.299 -7.494 26.634 1.00 97.06 193 GLU A C 1
ATOM 1520 O O . GLU A 1 193 ? -17.846 -8.034 27.595 1.00 97.06 193 GLU A O 1
ATOM 1525 N N . LYS A 1 194 ? -17.599 -6.238 26.279 1.00 96.62 194 LYS A N 1
ATOM 1526 C CA . LYS A 1 194 ? -18.599 -5.429 26.997 1.00 96.62 194 LYS A CA 1
ATOM 1527 C C . LYS A 1 194 ? -19.997 -6.040 26.935 1.00 96.62 194 LYS A C 1
ATOM 1529 O O . LYS A 1 194 ? -20.693 -6.061 27.947 1.00 96.62 194 LYS A O 1
ATOM 1534 N N . GLN A 1 195 ? -20.412 -6.538 25.771 1.00 95.81 195 GLN A N 1
ATOM 1535 C CA . GLN A 1 195 ? -21.700 -7.221 25.622 1.00 95.81 195 GLN A CA 1
ATOM 1536 C C . GLN A 1 195 ? -21.754 -8.513 26.443 1.00 95.81 195 GLN A C 1
ATOM 1538 O O . GLN A 1 195 ? -22.764 -8.771 27.094 1.00 95.81 195 GLN A O 1
ATOM 1543 N N . HIS A 1 196 ? -20.667 -9.288 26.462 1.00 96.69 196 HIS A N 1
ATOM 1544 C CA . HIS A 1 196 ? -20.552 -10.498 27.271 1.00 96.69 196 HIS A CA 1
ATOM 1545 C C . HIS A 1 196 ? -20.675 -10.186 28.766 1.00 96.69 196 HIS A C 1
ATOM 1547 O O . HIS A 1 196 ? -21.516 -10.774 29.439 1.00 96.69 196 HIS A O 1
ATOM 1553 N N . LEU A 1 197 ? -19.910 -9.213 29.272 1.00 95.50 197 LEU A N 1
ATOM 1554 C CA . LEU A 1 197 ? -19.974 -8.780 30.673 1.00 95.50 197 LEU A CA 1
ATOM 1555 C C . LEU A 1 197 ? -21.372 -8.277 31.056 1.00 95.50 197 LEU A C 1
ATOM 1557 O O . LEU A 1 197 ? -21.875 -8.603 32.129 1.00 95.50 197 LEU A O 1
ATOM 1561 N N . ALA A 1 198 ? -22.027 -7.515 30.176 1.00 92.19 198 ALA A N 1
ATOM 1562 C CA . ALA A 1 198 ? -23.392 -7.048 30.406 1.00 92.19 198 ALA A CA 1
ATOM 1563 C C . ALA A 1 198 ? -24.402 -8.209 30.462 1.00 92.19 198 ALA A C 1
ATOM 1565 O O . ALA A 1 198 ? -25.290 -8.210 31.318 1.00 92.19 198 ALA A O 1
ATOM 1566 N N . ALA A 1 199 ? -24.260 -9.208 29.587 1.00 91.50 199 ALA A N 1
ATOM 1567 C CA . ALA A 1 199 ? -25.104 -10.399 29.580 1.00 91.50 199 ALA A CA 1
ATOM 1568 C C . ALA A 1 199 ? -24.875 -11.276 30.822 1.00 91.50 199 ALA A C 1
ATOM 1570 O O . ALA A 1 199 ? -25.840 -11.723 31.439 1.00 91.50 199 ALA A O 1
ATOM 1571 N N . GLU A 1 200 ? -23.621 -11.473 31.229 1.00 92.94 200 GLU A N 1
ATOM 1572 C CA . GLU A 1 200 ? -23.256 -12.220 32.436 1.00 92.94 200 GLU A CA 1
ATOM 1573 C C . GLU A 1 200 ? -23.800 -11.538 33.697 1.00 92.94 200 GLU A C 1
ATOM 1575 O O . GLU A 1 200 ? -24.436 -12.184 34.530 1.00 92.94 200 GLU A O 1
ATOM 1580 N N . LEU A 1 201 ? -23.659 -10.213 33.791 1.00 89.62 201 LEU A N 1
ATOM 1581 C CA . LEU A 1 201 ? -24.240 -9.417 34.870 1.00 89.62 201 LEU A CA 1
ATOM 1582 C C . LEU A 1 201 ? -25.771 -9.522 34.889 1.00 89.62 201 LEU A C 1
ATOM 1584 O O . LEU A 1 201 ? -26.364 -9.666 35.958 1.00 89.62 201 LEU A O 1
ATOM 1588 N N . SER A 1 202 ? -26.425 -9.480 33.726 1.00 84.25 202 SER A N 1
ATOM 1589 C CA . SER A 1 202 ? -27.878 -9.656 33.619 1.00 84.25 202 SER A CA 1
ATOM 1590 C C . SER A 1 202 ? -28.323 -11.050 34.071 1.00 84.25 202 SER A C 1
ATOM 1592 O O . SER A 1 202 ? -29.303 -11.165 34.809 1.00 84.25 202 SER A O 1
ATOM 1594 N N . LEU A 1 203 ? -27.582 -12.096 33.700 1.00 88.25 203 LEU A N 1
ATOM 1595 C CA . LEU A 1 203 ? -27.860 -13.472 34.100 1.00 88.25 203 LEU A CA 1
ATOM 1596 C C . LEU A 1 203 ? -27.665 -13.681 35.607 1.00 88.25 203 LEU A C 1
ATOM 1598 O O . LEU A 1 203 ? -28.535 -14.262 36.253 1.00 88.25 203 LEU A O 1
ATOM 1602 N N . LEU A 1 204 ? -26.578 -13.157 36.182 1.00 85.00 204 LEU A N 1
ATOM 1603 C CA . LEU A 1 204 ? -26.333 -13.176 37.629 1.00 85.00 204 LEU A CA 1
ATOM 1604 C C . LEU A 1 204 ? -27.461 -12.476 38.397 1.00 85.00 204 LEU A C 1
ATOM 1606 O O . LEU A 1 204 ? -27.954 -13.007 39.390 1.00 85.00 204 LEU A O 1
ATOM 1610 N N . LYS A 1 205 ? -27.932 -11.321 37.910 1.00 78.06 205 LYS A N 1
ATOM 1611 C CA . LYS A 1 205 ? -29.093 -10.633 38.493 1.00 78.06 205 LYS A CA 1
ATOM 1612 C C . LYS A 1 205 ? -30.376 -11.460 38.382 1.00 78.06 205 LYS A C 1
ATOM 1614 O O . LYS A 1 205 ? -31.143 -11.505 39.336 1.00 78.06 205 LYS A O 1
ATOM 1619 N N . ALA A 1 206 ? -30.607 -12.139 37.259 1.00 77.75 206 ALA A N 1
ATOM 1620 C CA . ALA A 1 206 ? -31.802 -12.959 37.054 1.00 77.75 206 ALA A CA 1
ATOM 1621 C C . ALA A 1 206 ? -31.853 -14.212 37.951 1.00 77.75 206 ALA A C 1
ATOM 1623 O O . ALA A 1 206 ? -32.946 -14.677 38.277 1.00 77.75 206 ALA A O 1
ATOM 1624 N N . GLN A 1 207 ? -30.702 -14.750 38.377 1.00 79.81 207 GLN A N 1
ATOM 1625 C CA . GLN A 1 207 ? -30.646 -15.873 39.328 1.00 79.81 207 GLN A CA 1
ATOM 1626 C C . GLN A 1 207 ? -31.219 -15.509 40.703 1.00 79.81 207 GLN A C 1
ATOM 1628 O O . GLN A 1 207 ? -31.795 -16.359 41.383 1.00 79.81 207 GLN A O 1
ATOM 1633 N N . LEU A 1 208 ? -31.112 -14.242 41.099 1.00 75.56 208 LEU A N 1
ATOM 1634 C CA . LEU A 1 208 ? -31.765 -13.704 42.284 1.00 75.56 208 LEU A CA 1
ATOM 1635 C C . LEU A 1 208 ? -33.240 -13.478 41.941 1.00 75.56 208 LEU A C 1
ATOM 1637 O O . LEU A 1 208 ? -33.627 -12.341 41.735 1.00 75.56 208 LEU A O 1
ATOM 1641 N N . ASN A 1 209 ? -34.052 -14.538 41.802 1.00 69.25 209 ASN A N 1
ATOM 1642 C CA . ASN A 1 209 ? -35.475 -14.440 41.437 1.00 69.25 209 ASN A CA 1
ATOM 1643 C C . ASN A 1 209 ? -36.197 -13.473 42.397 1.00 69.25 209 ASN A C 1
ATOM 1645 O O . ASN A 1 209 ? -36.555 -13.881 43.510 1.00 69.25 209 ASN A O 1
ATOM 1649 N N . PRO A 1 210 ? -36.429 -12.205 42.005 1.00 72.69 210 PRO A N 1
ATOM 1650 C CA . PRO A 1 210 ? -36.775 -11.180 42.978 1.00 72.69 210 PRO A CA 1
ATOM 1651 C C . PRO A 1 210 ? -38.183 -11.435 43.490 1.00 72.69 210 PRO A C 1
ATOM 1653 O O . PRO A 1 210 ? -38.430 -11.369 44.684 1.00 72.69 210 PRO A O 1
ATOM 1656 N N . HIS A 1 211 ? -39.085 -11.832 42.591 1.00 74.69 211 HIS A N 1
ATOM 1657 C CA . HIS A 1 211 ? -40.460 -12.185 42.914 1.00 74.69 211 HIS A CA 1
ATOM 1658 C C . HIS A 1 211 ? -40.538 -13.334 43.926 1.00 74.69 211 HIS A C 1
ATOM 1660 O O . HIS A 1 211 ? -41.278 -13.239 44.901 1.00 74.69 211 HIS A O 1
ATOM 1666 N N . PHE A 1 212 ? -39.744 -14.395 43.749 1.00 76.75 212 PHE A N 1
ATOM 1667 C CA . PHE A 1 212 ? -39.674 -15.472 44.737 1.00 76.75 212 PHE A CA 1
ATOM 1668 C C . PHE A 1 212 ? -39.157 -14.967 46.089 1.00 76.75 212 PHE A C 1
ATOM 1670 O O . PHE A 1 212 ? -39.718 -15.319 47.128 1.00 76.75 212 PHE A O 1
ATOM 1677 N N . LEU A 1 213 ? -38.132 -14.112 46.082 1.00 75.56 213 LEU A N 1
ATOM 1678 C CA . LEU A 1 213 ? -37.574 -13.528 47.299 1.00 75.56 213 LEU A CA 1
ATOM 1679 C C . LEU A 1 213 ? -38.608 -12.651 48.030 1.00 75.56 213 LEU A C 1
ATOM 1681 O O . LEU A 1 213 ? -38.805 -12.824 49.229 1.00 75.56 213 LEU A O 1
ATOM 1685 N N . PHE A 1 214 ? -39.325 -11.779 47.311 1.00 72.50 214 PHE A N 1
ATOM 1686 C CA . PHE A 1 214 ? -40.407 -10.950 47.857 1.00 72.50 214 PHE A CA 1
ATOM 1687 C C . PHE A 1 214 ? -41.536 -11.784 48.421 1.00 72.50 214 PHE A C 1
ATOM 1689 O O . PHE A 1 214 ? -41.990 -11.519 49.527 1.00 72.50 214 PHE A O 1
ATOM 1696 N N . ASN A 1 215 ? -41.964 -12.810 47.692 1.00 72.50 215 ASN A N 1
ATOM 1697 C CA . ASN A 1 215 ? -43.032 -13.684 48.155 1.00 72.50 215 ASN A CA 1
ATOM 1698 C C . ASN A 1 215 ? -42.614 -14.438 49.415 1.00 72.50 215 ASN A C 1
ATOM 1700 O O . ASN A 1 215 ? -43.407 -14.574 50.341 1.00 72.50 215 ASN A O 1
ATOM 1704 N N . THR A 1 216 ? -41.358 -14.877 49.483 1.00 77.81 216 THR A N 1
ATOM 1705 C CA . THR A 1 216 ? -40.818 -15.539 50.673 1.00 77.81 216 THR A CA 1
ATOM 1706 C C . THR A 1 216 ? -40.773 -14.578 51.861 1.00 77.81 216 THR A C 1
ATOM 1708 O O . THR A 1 216 ? -41.257 -14.923 52.936 1.00 77.81 216 THR A O 1
ATOM 1711 N N . LEU A 1 217 ? -40.257 -13.359 51.676 1.00 80.44 217 LEU A N 1
ATOM 1712 C CA . LEU A 1 217 ? -40.169 -12.357 52.742 1.00 80.44 217 LEU A CA 1
ATOM 1713 C C . LEU A 1 217 ? -41.554 -11.882 53.201 1.00 80.44 217 LEU A C 1
ATOM 1715 O O . LEU A 1 217 ? -41.809 -11.845 54.399 1.00 80.44 217 LEU A O 1
ATOM 1719 N N . ASN A 1 218 ? -42.480 -11.609 52.282 1.00 75.69 218 ASN A N 1
ATOM 1720 C CA . ASN A 1 218 ? -43.850 -11.221 52.625 1.00 75.69 218 ASN A CA 1
ATOM 1721 C C . ASN A 1 218 ? -44.597 -12.337 53.371 1.00 75.69 218 ASN A C 1
ATOM 1723 O O . ASN A 1 218 ? -45.297 -12.054 54.337 1.00 75.69 218 ASN A O 1
ATOM 1727 N N . ASN A 1 219 ? -44.405 -13.607 52.996 1.00 76.44 219 ASN A N 1
ATOM 1728 C CA . ASN A 1 219 ? -44.979 -14.726 53.748 1.00 76.44 219 ASN A CA 1
ATOM 1729 C C . ASN A 1 219 ? -44.410 -14.809 55.173 1.00 76.44 219 ASN A C 1
ATOM 1731 O O . ASN A 1 219 ? -45.163 -15.003 56.125 1.00 76.44 219 ASN A O 1
ATOM 1735 N N . ILE A 1 220 ? -43.095 -14.630 55.345 1.00 79.00 220 ILE A N 1
ATOM 1736 C CA . ILE A 1 220 ? -42.465 -14.593 56.676 1.00 79.00 220 ILE A CA 1
ATOM 1737 C C . ILE A 1 220 ? -42.994 -13.404 57.490 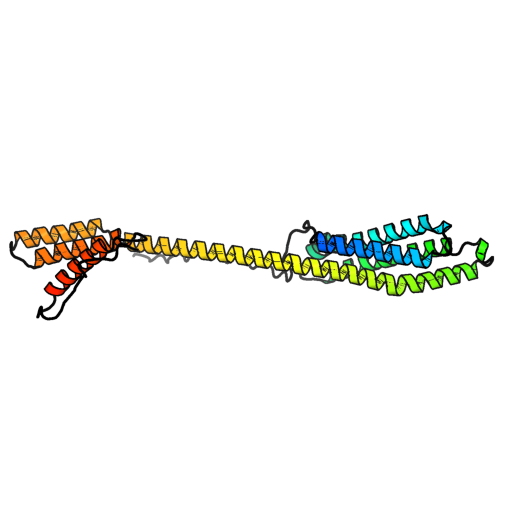1.00 79.00 220 ILE A C 1
ATOM 1739 O O . ILE A 1 220 ? -43.251 -13.555 58.685 1.00 79.00 220 ILE A O 1
ATOM 1743 N N . TYR A 1 221 ? -43.196 -12.245 56.860 1.00 79.75 221 TYR A N 1
ATOM 1744 C CA . TYR A 1 221 ? -43.809 -11.073 57.486 1.00 79.75 221 TYR A CA 1
ATOM 1745 C C . TYR A 1 221 ? -45.216 -11.382 58.015 1.00 79.75 221 TYR A C 1
ATOM 1747 O O . TYR A 1 221 ? -45.480 -11.151 59.193 1.00 79.75 221 TYR A O 1
ATOM 1755 N N . SER A 1 222 ? -46.094 -11.965 57.193 1.00 76.81 222 SER A N 1
ATOM 1756 C CA . SER A 1 222 ? -47.448 -12.343 57.620 1.00 76.81 222 SER A CA 1
ATOM 1757 C C . SER A 1 222 ? -47.422 -13.337 58.782 1.00 76.81 222 SER A C 1
ATOM 1759 O O . SER A 1 222 ? -48.076 -13.104 59.793 1.00 76.81 222 SER A O 1
ATOM 1761 N N . LEU A 1 223 ? -46.587 -14.381 58.699 1.00 75.75 223 LEU A N 1
ATOM 1762 C CA . LEU A 1 223 ? -46.451 -15.384 59.762 1.00 75.75 223 LEU A CA 1
ATOM 1763 C C . LEU A 1 223 ? -45.929 -14.790 61.080 1.00 75.75 223 LEU A C 1
ATOM 1765 O O . LEU A 1 223 ? -46.370 -15.181 62.158 1.00 75.75 223 LEU A O 1
ATOM 1769 N N . THR A 1 224 ? -44.986 -13.849 61.012 1.00 79.56 224 THR A N 1
ATOM 1770 C CA . THR A 1 224 ? -44.435 -13.194 62.210 1.00 79.56 224 THR A CA 1
ATOM 1771 C C . THR A 1 224 ? -45.396 -12.173 62.811 1.00 79.56 224 THR A C 1
ATOM 1773 O O . THR A 1 224 ? -45.495 -12.098 64.034 1.00 79.56 224 THR A O 1
ATOM 1776 N N . SER A 1 225 ? -46.138 -11.436 61.982 1.00 73.69 225 SER A N 1
ATOM 1777 C CA . SER A 1 225 ? -47.152 -10.476 62.429 1.00 73.69 225 SER A CA 1
ATOM 1778 C C . SER A 1 225 ? -48.362 -11.161 63.072 1.00 73.69 225 SER A C 1
ATOM 1780 O O . SER A 1 225 ? -48.838 -10.689 64.103 1.00 73.69 225 SER A O 1
ATOM 1782 N N . GLU A 1 226 ? -48.819 -12.291 62.524 1.00 74.94 226 GLU A N 1
ATOM 1783 C CA . GLU A 1 226 ? -49.908 -13.091 63.102 1.00 74.94 226 GLU A CA 1
ATOM 1784 C C . GLU A 1 226 ? -49.518 -13.722 64.446 1.00 74.94 226 GLU A C 1
ATOM 1786 O O . GLU A 1 226 ? -50.332 -13.773 65.367 1.00 74.94 226 GLU A O 1
ATOM 1791 N N . ALA A 1 227 ? -48.270 -14.182 64.583 1.00 73.62 227 ALA A N 1
ATOM 1792 C CA . ALA A 1 227 ? -47.780 -14.793 65.817 1.00 73.62 227 ALA A CA 1
ATOM 1793 C C . ALA A 1 227 ? -47.484 -13.772 66.932 1.00 73.62 227 ALA A C 1
ATOM 1795 O O . ALA A 1 227 ? -47.568 -14.113 68.112 1.00 73.62 227 ALA A O 1
ATOM 1796 N N . SER A 1 228 ? -47.109 -12.536 66.582 1.00 71.44 228 SER A N 1
ATOM 1797 C CA . SER A 1 228 ? -46.798 -11.471 67.539 1.00 71.44 228 SER A CA 1
ATOM 1798 C C . SER A 1 228 ? -46.983 -10.083 66.898 1.00 71.44 228 SER A C 1
ATOM 1800 O O . SER A 1 228 ? -46.069 -9.607 66.218 1.00 71.44 228 SER A O 1
ATOM 1802 N N . PRO A 1 229 ? -48.108 -9.389 67.163 1.00 62.66 229 PRO A N 1
ATOM 1803 C CA . PRO A 1 229 ? -48.454 -8.109 66.530 1.00 62.66 229 PRO A CA 1
ATOM 1804 C C . PRO A 1 229 ? -47.415 -6.990 66.712 1.00 62.66 229 PRO A C 1
ATOM 1806 O O . PRO A 1 229 ? -47.259 -6.162 65.821 1.00 62.66 229 PRO A O 1
ATOM 1809 N N . ASP A 1 230 ? -46.660 -7.008 67.817 1.00 62.94 230 ASP A N 1
ATOM 1810 C CA . ASP A 1 230 ? -45.632 -6.006 68.145 1.00 62.94 230 ASP A CA 1
ATOM 1811 C C . ASP A 1 230 ? -44.189 -6.495 67.889 1.00 62.94 230 ASP A C 1
ATOM 1813 O O . ASP A 1 230 ? -43.229 -5.928 68.414 1.00 62.94 230 ASP A O 1
ATOM 1817 N N . ALA A 1 231 ? -43.987 -7.570 67.113 1.00 65.00 231 ALA A N 1
ATOM 1818 C CA . ALA A 1 231 ? -42.650 -8.132 66.911 1.00 65.00 231 ALA A CA 1
ATOM 1819 C C . ALA A 1 231 ? -41.752 -7.227 66.035 1.00 65.00 231 ALA A C 1
ATOM 1821 O O . ALA A 1 231 ? -42.033 -7.047 64.845 1.00 65.00 231 ALA A O 1
ATOM 1822 N N . PRO A 1 232 ? -40.575 -6.792 66.533 1.00 68.31 232 PRO A N 1
ATOM 1823 C CA . PRO A 1 232 ? -39.562 -6.101 65.723 1.00 68.31 232 PRO A CA 1
ATOM 1824 C C . PRO A 1 232 ? -39.104 -6.915 64.499 1.00 68.31 232 PRO A C 1
ATOM 1826 O O . PRO A 1 232 ? -38.638 -6.358 63.505 1.00 68.31 232 PRO A O 1
ATOM 1829 N N . ALA A 1 233 ? -39.262 -8.242 64.558 1.00 70.62 233 ALA A N 1
ATOM 1830 C CA . ALA A 1 233 ? -38.925 -9.171 63.487 1.00 70.62 233 ALA A CA 1
ATOM 1831 C C . ALA A 1 233 ? -39.766 -8.965 62.214 1.00 70.62 233 ALA A C 1
ATOM 1833 O O . ALA A 1 233 ? -39.214 -9.039 61.119 1.00 70.62 233 ALA A O 1
ATOM 1834 N N . ALA A 1 234 ? -41.063 -8.653 62.336 1.00 71.50 234 ALA A N 1
ATOM 1835 C CA . ALA A 1 234 ? -41.914 -8.393 61.173 1.00 71.50 234 ALA A CA 1
ATOM 1836 C C . ALA A 1 234 ? -41.434 -7.128 60.435 1.00 71.50 234 ALA A C 1
ATOM 1838 O O . ALA A 1 234 ? -41.193 -7.141 59.228 1.00 71.50 234 ALA A O 1
ATOM 1839 N N . VAL A 1 235 ? -41.161 -6.051 61.175 1.00 71.50 235 VAL A N 1
ATOM 1840 C CA . VAL A 1 235 ? -40.627 -4.799 60.612 1.00 71.50 235 VAL A CA 1
ATOM 1841 C C . VAL A 1 235 ? -39.268 -5.015 59.923 1.00 71.50 235 VAL A C 1
ATOM 1843 O O . VAL A 1 235 ? -39.047 -4.488 58.833 1.00 71.50 235 VAL A O 1
ATOM 1846 N N . ALA A 1 236 ? -38.382 -5.838 60.496 1.00 71.06 236 ALA A N 1
ATOM 1847 C CA . ALA A 1 236 ? -37.081 -6.162 59.903 1.00 71.06 236 ALA A CA 1
ATOM 1848 C C . ALA A 1 236 ? -37.194 -6.899 58.553 1.00 71.06 236 ALA A C 1
ATOM 1850 O O . ALA A 1 236 ? -36.432 -6.624 57.626 1.00 71.06 236 ALA A O 1
ATOM 1851 N N . VAL A 1 237 ? -38.151 -7.824 58.423 1.00 78.19 237 VAL A N 1
ATOM 1852 C CA . VAL A 1 237 ? -38.377 -8.602 57.192 1.00 78.19 237 VAL A CA 1
ATOM 1853 C C . VAL A 1 237 ? -38.896 -7.713 56.060 1.00 78.19 237 VAL A C 1
ATOM 1855 O O . VAL A 1 237 ? -38.418 -7.823 54.929 1.00 78.19 237 VAL A O 1
ATOM 1858 N N . LEU A 1 238 ? -39.813 -6.791 56.368 1.00 75.38 238 LEU A N 1
ATOM 1859 C CA . LEU A 1 238 ? -40.331 -5.822 55.400 1.00 75.38 238 LEU A CA 1
ATOM 1860 C C . LEU A 1 238 ? -39.230 -4.864 54.913 1.00 75.38 238 LEU A C 1
ATOM 1862 O O . LEU A 1 238 ? -39.073 -4.656 53.711 1.00 75.38 238 LEU A O 1
ATOM 1866 N N . GLN A 1 239 ? -38.409 -4.346 55.832 1.00 73.31 239 GLN A N 1
ATOM 1867 C CA . GLN A 1 239 ? -37.272 -3.489 55.481 1.00 73.31 239 GLN A CA 1
ATOM 1868 C C . GLN A 1 239 ? -36.230 -4.235 54.630 1.00 73.31 239 GLN A C 1
ATOM 1870 O O . GLN A 1 239 ? -35.651 -3.656 53.711 1.00 73.31 239 GLN A O 1
ATOM 1875 N N . LEU A 1 240 ? -36.006 -5.531 54.881 1.00 77.44 240 LEU A N 1
ATOM 1876 C CA . LEU A 1 240 ? -35.064 -6.345 54.105 1.00 77.44 240 LEU A CA 1
ATOM 1877 C C . LEU A 1 240 ? -35.563 -6.562 52.674 1.00 77.44 240 LEU A C 1
ATOM 1879 O O . LEU A 1 240 ? -34.772 -6.511 51.729 1.00 77.44 240 LEU A O 1
ATOM 1883 N N . ALA A 1 241 ? -36.871 -6.765 52.511 1.00 77.56 241 ALA A N 1
ATOM 1884 C CA . ALA A 1 241 ? -37.501 -6.842 51.202 1.00 77.56 241 ALA A CA 1
ATOM 1885 C C . ALA A 1 241 ? -37.286 -5.533 50.426 1.00 77.56 241 ALA A C 1
ATOM 1887 O O . ALA A 1 241 ? -36.744 -5.556 49.321 1.00 77.56 241 ALA A O 1
ATOM 1888 N N . GLU A 1 242 ? -37.611 -4.379 51.011 1.00 76.12 242 GLU A N 1
ATOM 1889 C CA . GLU A 1 242 ? -37.417 -3.078 50.356 1.00 76.12 242 GLU A CA 1
ATOM 1890 C C . GLU A 1 242 ? -35.965 -2.819 49.927 1.00 76.12 242 GLU A C 1
ATOM 1892 O O . GLU A 1 242 ? -35.737 -2.339 48.812 1.00 76.12 242 GLU A O 1
ATOM 1897 N N . LEU A 1 243 ? -34.979 -3.201 50.748 1.00 78.69 243 LEU A N 1
ATOM 1898 C CA . LEU A 1 243 ? -33.563 -3.100 50.380 1.00 78.69 243 LEU A CA 1
ATOM 1899 C C . LEU A 1 243 ? -33.214 -3.950 49.157 1.00 78.69 243 LEU A C 1
ATOM 1901 O O . LEU A 1 243 ? -32.574 -3.463 48.224 1.00 78.69 243 LEU A O 1
ATOM 1905 N N . MET A 1 244 ? -33.659 -5.206 49.133 1.00 77.31 244 MET A N 1
ATOM 1906 C CA . MET A 1 244 ? -33.413 -6.113 48.010 1.00 77.31 244 MET A CA 1
ATOM 1907 C C . MET A 1 244 ? -34.086 -5.631 46.722 1.00 77.31 244 MET A C 1
ATOM 1909 O O . MET A 1 244 ? -33.500 -5.755 45.647 1.00 77.31 244 MET A O 1
ATOM 1913 N N . ARG A 1 245 ? -35.269 -5.009 46.810 1.00 76.62 245 ARG A N 1
ATOM 1914 C CA . ARG A 1 245 ? -35.964 -4.411 45.653 1.00 76.62 245 ARG A CA 1
ATOM 1915 C C . ARG A 1 245 ? -35.144 -3.316 45.009 1.00 76.62 245 ARG A C 1
ATOM 1917 O O . ARG A 1 245 ? -34.963 -3.320 43.792 1.00 76.62 245 ARG A O 1
ATOM 1924 N N . TYR A 1 246 ? -34.627 -2.418 45.835 1.00 77.19 246 TYR A N 1
ATOM 1925 C CA . TYR A 1 246 ? -33.792 -1.327 45.372 1.00 77.19 246 TYR A CA 1
ATOM 1926 C C . TYR A 1 246 ? -32.500 -1.848 44.725 1.00 77.19 246 TYR A C 1
ATOM 1928 O O . TYR A 1 246 ? -32.167 -1.462 43.603 1.00 77.19 246 TYR A O 1
ATOM 1936 N N . GLN A 1 247 ? -31.816 -2.799 45.375 1.00 75.38 247 GLN A N 1
ATOM 1937 C CA . GLN A 1 247 ? -30.574 -3.380 44.856 1.00 75.38 247 GLN A CA 1
ATOM 1938 C C . GLN A 1 247 ? -30.770 -4.100 43.514 1.00 75.38 247 GLN A C 1
ATOM 1940 O O . GLN A 1 247 ? -29.900 -4.016 42.650 1.00 75.38 247 GLN A O 1
ATOM 1945 N N . LEU A 1 248 ? -31.890 -4.803 43.323 1.00 74.69 248 LEU A N 1
ATOM 1946 C CA . LEU A 1 248 ? -32.126 -5.632 42.136 1.00 74.69 248 LEU A CA 1
ATOM 1947 C C . LEU A 1 248 ? -32.695 -4.853 40.944 1.00 74.69 248 LEU A C 1
ATOM 1949 O O . LEU A 1 248 ? -32.368 -5.185 39.804 1.00 74.69 248 LEU A O 1
ATOM 1953 N N . TYR A 1 249 ? -33.511 -3.824 41.190 1.00 72.06 249 TYR A N 1
ATOM 1954 C CA . TYR A 1 249 ? -34.241 -3.115 40.134 1.00 72.06 249 TYR A CA 1
ATOM 1955 C C . TYR A 1 249 ? -33.850 -1.648 39.984 1.00 72.06 249 TYR A C 1
ATOM 1957 O O . TYR A 1 249 ? -33.590 -1.203 38.869 1.00 72.06 249 TYR A O 1
ATOM 1965 N N . GLU A 1 250 ? -33.804 -0.892 41.081 1.00 69.31 250 GLU A N 1
ATOM 1966 C CA . GLU A 1 250 ? -33.626 0.565 41.016 1.00 69.31 250 GLU A CA 1
ATOM 1967 C C . GLU A 1 250 ? -32.154 0.955 40.802 1.00 69.31 250 GLU A C 1
ATOM 1969 O O . GLU A 1 250 ? -31.877 1.921 40.100 1.00 69.31 250 GLU A O 1
ATOM 1974 N N . SER A 1 251 ? -31.199 0.132 41.256 1.00 66.12 251 SER A N 1
ATOM 1975 C CA . SER A 1 251 ? -29.760 0.319 40.985 1.00 66.12 251 SER A CA 1
ATOM 1976 C C . SER A 1 251 ? -29.325 -0.008 39.543 1.00 66.12 251 SER A C 1
ATOM 1978 O O . SER A 1 251 ? -28.157 0.149 39.189 1.00 66.12 251 SER A O 1
ATOM 1980 N N . ALA A 1 252 ? -30.229 -0.528 38.704 1.00 63.03 252 ALA A N 1
ATOM 1981 C CA . ALA A 1 252 ? -29.910 -0.924 37.331 1.00 63.03 252 ALA A CA 1
ATOM 1982 C C . ALA A 1 252 ? -29.951 0.245 36.330 1.00 63.03 252 ALA A C 1
ATOM 1984 O O . ALA A 1 252 ? -29.490 0.086 35.198 1.00 63.03 252 ALA A O 1
ATOM 1985 N N . ALA A 1 253 ? -30.507 1.393 36.722 1.00 71.12 253 ALA A N 1
ATOM 1986 C CA . ALA A 1 253 ? -30.530 2.591 35.893 1.00 71.12 253 ALA A CA 1
ATOM 1987 C C . ALA A 1 253 ? -29.143 3.256 35.844 1.00 71.12 253 ALA A C 1
ATOM 1989 O O . ALA A 1 253 ? -28.389 3.220 36.812 1.00 71.12 253 ALA A O 1
ATOM 1990 N N . ALA A 1 254 ? -28.809 3.890 34.714 1.00 70.25 254 ALA A N 1
ATOM 1991 C CA . ALA A 1 254 ? -27.543 4.617 34.560 1.00 70.25 254 ALA A CA 1
ATOM 1992 C C . ALA A 1 254 ? -27.423 5.814 35.525 1.00 70.25 254 ALA A C 1
ATOM 1994 O O . ALA A 1 254 ? -26.316 6.221 35.867 1.00 70.25 254 ALA A O 1
ATOM 1995 N N . THR A 1 255 ? -28.561 6.363 35.953 1.00 76.88 255 THR A N 1
ATOM 1996 C CA . THR A 1 255 ? -28.680 7.419 36.958 1.00 76.88 255 THR A CA 1
ATOM 1997 C C . THR A 1 255 ? -29.912 7.158 37.822 1.00 76.88 255 THR A C 1
ATOM 1999 O O . THR A 1 255 ? -30.927 6.657 37.333 1.00 76.88 255 THR A O 1
ATOM 2002 N N . VAL A 1 256 ? -29.830 7.499 39.109 1.00 81.75 256 VAL A N 1
ATOM 2003 C CA . VAL A 1 256 ? -30.929 7.373 40.077 1.00 81.75 256 VAL A CA 1
ATOM 2004 C C . VAL A 1 256 ? -31.077 8.708 40.815 1.00 81.75 256 VAL A C 1
ATOM 2006 O O . VAL A 1 256 ? -30.064 9.346 41.103 1.00 81.75 256 VAL A O 1
ATOM 2009 N N . PRO A 1 257 ? -32.302 9.182 41.114 1.00 85.94 257 PRO A N 1
ATOM 2010 C CA . PRO A 1 257 ? -32.483 10.400 41.893 1.00 85.94 257 PRO A CA 1
ATOM 2011 C C . PRO A 1 257 ? -31.828 10.281 43.272 1.00 85.94 257 PRO A C 1
ATOM 2013 O O . PRO A 1 257 ? -32.115 9.342 44.015 1.00 85.94 257 PRO A O 1
ATOM 2016 N N . LEU A 1 258 ? -31.038 11.286 43.659 1.00 82.81 258 LEU A N 1
ATOM 2017 C CA . LEU A 1 258 ? -30.346 11.320 44.954 1.00 82.81 258 LEU A CA 1
ATOM 2018 C C . LEU A 1 258 ? -31.301 11.119 46.145 1.00 82.81 258 LEU A C 1
ATOM 2020 O O . LEU A 1 258 ? -30.953 10.472 47.126 1.00 82.81 258 LEU A O 1
ATOM 2024 N N . ALA A 1 259 ? -32.538 11.617 46.045 1.00 84.06 259 ALA A N 1
ATOM 2025 C CA . ALA A 1 259 ? -33.566 11.413 47.065 1.00 84.06 259 ALA A CA 1
ATOM 2026 C C . ALA A 1 259 ? -33.920 9.927 47.282 1.00 84.06 259 ALA A C 1
ATOM 2028 O O . ALA A 1 259 ? -34.152 9.515 48.417 1.00 84.06 259 ALA A O 1
ATOM 2029 N N . GLN A 1 260 ? -33.937 9.115 46.218 1.00 80.00 260 GLN A N 1
ATOM 2030 C CA . GLN A 1 260 ? -34.180 7.670 46.315 1.00 80.00 260 GLN A CA 1
ATOM 2031 C C . GLN A 1 260 ? -32.975 6.944 46.925 1.00 80.00 260 GLN A C 1
ATOM 2033 O O . GLN A 1 260 ? -33.156 6.058 47.755 1.00 80.00 260 GLN A O 1
ATOM 2038 N N . GLU A 1 261 ? -31.754 7.361 46.579 1.00 82.19 261 GLU A N 1
ATOM 2039 C CA . GLU A 1 261 ? -30.511 6.862 47.188 1.00 82.19 261 GLU A CA 1
ATOM 2040 C C . GLU A 1 261 ? -30.468 7.143 48.698 1.00 82.19 261 GLU A C 1
ATOM 2042 O O . GLU A 1 261 ? -30.209 6.250 49.506 1.00 82.19 261 GLU A O 1
ATOM 2047 N N . VAL A 1 262 ? -30.806 8.370 49.098 1.00 85.69 262 VAL A N 1
ATOM 2048 C CA . VAL A 1 262 ? -30.900 8.782 50.504 1.00 85.69 262 VAL A CA 1
ATOM 2049 C C . VAL A 1 262 ? -31.980 7.992 51.247 1.00 85.69 262 VAL A C 1
ATOM 2051 O O . VAL A 1 262 ? -31.732 7.515 52.356 1.00 85.69 262 VAL A O 1
ATOM 2054 N N . ALA A 1 263 ? -33.162 7.811 50.651 1.00 82.38 263 ALA A N 1
ATOM 2055 C CA . ALA A 1 263 ? -34.231 7.007 51.243 1.00 82.38 263 ALA A CA 1
ATOM 2056 C C . ALA A 1 263 ? -33.800 5.543 51.441 1.00 82.38 263 ALA A C 1
ATOM 2058 O O . ALA A 1 263 ? -34.027 4.970 52.508 1.00 82.38 263 ALA A O 1
ATOM 2059 N N . HIS A 1 264 ? -33.107 4.962 50.459 1.00 81.81 264 HIS A N 1
ATOM 2060 C CA . HIS A 1 264 ? -32.554 3.615 50.559 1.00 81.81 264 HIS A CA 1
ATOM 2061 C C . HIS A 1 264 ? -31.522 3.492 51.692 1.00 81.81 264 HIS A C 1
ATOM 2063 O O . HIS A 1 264 ? -31.589 2.551 52.488 1.00 81.81 264 HIS A O 1
ATOM 2069 N N . LEU A 1 265 ? -30.617 4.468 51.830 1.00 82.19 265 LEU A N 1
ATOM 2070 C CA . LEU A 1 265 ? -29.656 4.524 52.936 1.00 82.19 265 LEU A CA 1
ATOM 2071 C C . LEU A 1 265 ? -30.357 4.620 54.297 1.00 82.19 265 LEU A C 1
ATOM 2073 O O . LEU A 1 265 ? -29.969 3.917 55.229 1.00 82.19 265 LEU A O 1
ATOM 2077 N N . HIS A 1 266 ? -31.421 5.417 54.419 1.00 82.00 266 HIS A N 1
ATOM 2078 C CA . HIS A 1 266 ? -32.218 5.473 55.646 1.00 82.00 266 HIS A CA 1
ATOM 2079 C C . HIS A 1 266 ? -32.821 4.110 56.010 1.00 82.00 266 HIS A C 1
ATOM 2081 O O . HIS A 1 266 ? -32.686 3.678 57.159 1.00 82.00 266 HIS A O 1
ATOM 2087 N N . SER A 1 267 ? -33.423 3.407 55.047 1.00 78.44 267 SER A N 1
ATOM 2088 C CA . SER A 1 267 ? -33.963 2.058 55.264 1.00 78.44 267 SER A CA 1
ATOM 2089 C C . SER A 1 267 ? -32.874 1.056 55.659 1.00 78.44 267 SER A C 1
ATOM 2091 O O . SER A 1 267 ? -33.082 0.252 56.568 1.00 78.44 267 SER A O 1
ATOM 2093 N N . PHE A 1 268 ? -31.682 1.144 55.061 1.00 81.44 268 PHE A N 1
ATOM 2094 C CA . PHE A 1 268 ? -30.546 0.281 55.404 1.00 81.44 268 PHE A CA 1
ATOM 2095 C C . PHE A 1 268 ? -30.065 0.509 56.838 1.00 81.44 268 PHE A C 1
ATOM 2097 O O . PHE A 1 268 ? -29.871 -0.441 57.599 1.00 81.44 268 PHE A O 1
ATOM 2104 N N . LEU A 1 269 ? -29.907 1.773 57.231 1.00 80.50 269 LEU A N 1
ATOM 2105 C CA . LEU A 1 269 ? -29.460 2.136 58.572 1.00 80.50 269 LEU A CA 1
ATOM 2106 C C . LEU A 1 269 ? -30.488 1.758 59.642 1.00 80.50 269 LEU A C 1
ATOM 2108 O O . LEU A 1 269 ? -30.100 1.326 60.726 1.00 80.50 269 LEU A O 1
ATOM 2112 N N . ASN A 1 270 ? -31.784 1.862 59.342 1.00 76.44 270 ASN A N 1
ATOM 2113 C CA . ASN A 1 270 ? -32.846 1.394 60.233 1.00 76.44 270 ASN A CA 1
ATOM 2114 C C . ASN A 1 270 ? -32.751 -0.116 60.484 1.00 76.44 270 ASN A C 1
ATOM 2116 O O . ASN A 1 270 ? -32.835 -0.545 61.634 1.00 76.44 270 ASN A O 1
ATOM 2120 N N . LEU A 1 271 ? -32.459 -0.900 59.447 1.00 76.81 271 LEU A N 1
ATOM 2121 C CA . LEU A 1 271 ? -32.223 -2.336 59.582 1.00 76.81 271 LEU A CA 1
ATOM 2122 C C . LEU A 1 271 ? -30.974 -2.658 60.410 1.00 76.81 271 LEU A C 1
ATOM 2124 O O . LEU A 1 271 ? -31.009 -3.529 61.277 1.00 76.81 271 LEU A O 1
ATOM 2128 N N . GLN A 1 272 ? -29.869 -1.939 60.189 1.00 74.50 272 GLN A N 1
ATOM 2129 C CA . GLN A 1 272 ? -28.646 -2.130 60.978 1.00 74.50 272 GLN A CA 1
ATOM 2130 C C . GLN A 1 272 ? -28.844 -1.768 62.456 1.00 74.50 272 GLN A C 1
ATOM 2132 O O . GLN A 1 272 ? -28.274 -2.430 63.323 1.00 74.50 272 GLN A O 1
ATOM 2137 N N . ARG A 1 273 ? -29.690 -0.777 62.771 1.00 75.19 273 ARG A N 1
ATOM 2138 C CA . ARG A 1 273 ? -30.037 -0.418 64.158 1.00 75.19 273 ARG A CA 1
ATOM 2139 C C . ARG A 1 273 ? -30.745 -1.550 64.901 1.00 75.19 273 ARG A C 1
ATOM 2141 O O . ARG A 1 273 ? -30.478 -1.725 66.081 1.00 75.19 273 ARG A O 1
ATOM 2148 N N . LEU A 1 274 ? -31.567 -2.355 64.223 1.00 72.75 274 LEU A N 1
ATOM 2149 C CA . LEU A 1 274 ? -32.222 -3.528 64.826 1.00 72.75 274 LEU A CA 1
ATOM 2150 C C . LEU A 1 274 ? -31.228 -4.642 65.203 1.00 72.75 274 LEU A C 1
ATOM 2152 O O . LEU A 1 274 ? -31.535 -5.482 66.044 1.00 72.75 274 LEU A O 1
ATOM 2156 N N . ARG A 1 275 ? -30.037 -4.659 64.589 1.00 68.69 275 ARG A N 1
ATOM 2157 C CA . ARG A 1 275 ? -28.974 -5.641 64.854 1.00 68.69 275 ARG A CA 1
ATOM 2158 C C . ARG A 1 275 ? -28.027 -5.211 65.980 1.00 68.69 275 ARG A C 1
ATOM 2160 O O . ARG A 1 275 ? -27.370 -6.065 66.575 1.00 68.69 275 ARG A O 1
ATOM 2167 N N . LEU A 1 276 ? -27.900 -3.910 66.237 1.00 69.31 276 LEU A N 1
ATOM 2168 C CA . LEU A 1 276 ? -26.914 -3.366 67.169 1.00 69.31 276 LEU A CA 1
ATOM 2169 C C . LEU A 1 276 ? -27.463 -3.338 68.611 1.00 69.31 276 LEU A C 1
ATOM 2171 O O . LEU A 1 276 ? -28.546 -2.807 68.836 1.00 69.31 276 LEU A O 1
ATOM 2175 N N . PRO A 1 277 ? -26.721 -3.863 69.604 1.00 58.47 277 PRO A N 1
ATOM 2176 C CA . PRO A 1 277 ? -27.188 -3.955 70.992 1.00 58.47 277 PRO A CA 1
ATOM 2177 C C . PRO A 1 277 ? -27.213 -2.614 71.753 1.00 58.47 277 PRO A C 1
ATOM 2179 O O . PRO A 1 277 ? -27.948 -2.495 72.727 1.00 58.47 277 PRO A O 1
ATOM 2182 N N . CYS A 1 278 ? -26.458 -1.603 71.306 1.00 57.41 278 CYS A N 1
ATOM 2183 C CA . CYS A 1 278 ? -26.532 -0.219 71.788 1.00 57.41 278 CYS A CA 1
ATOM 2184 C C . CYS A 1 278 ? -26.737 0.709 70.584 1.00 57.41 278 CYS A C 1
ATOM 2186 O O . CYS A 1 278 ? -25.901 0.745 69.684 1.00 57.41 278 CYS A O 1
ATOM 2188 N N . ALA A 1 279 ? -27.840 1.460 70.561 1.00 56.12 279 ALA A N 1
ATOM 2189 C CA . ALA A 1 279 ? -28.207 2.361 69.461 1.00 56.12 279 ALA A CA 1
ATOM 2190 C C . ALA A 1 279 ? -27.388 3.673 69.409 1.00 56.12 279 ALA A C 1
ATOM 2192 O O . ALA A 1 279 ? -27.616 4.518 68.541 1.00 56.12 279 ALA A O 1
ATOM 2193 N N . GLU A 1 280 ? -26.438 3.866 70.323 1.00 56.28 280 GLU A N 1
ATOM 2194 C CA . GLU A 1 280 ? -25.637 5.085 70.415 1.00 56.28 280 GLU A CA 1
ATOM 2195 C C . GLU A 1 280 ? -24.444 5.040 69.454 1.00 56.28 280 GLU A C 1
ATOM 2197 O O . GLU A 1 280 ? -23.481 4.315 69.686 1.00 56.28 280 GLU A O 1
ATOM 2202 N N . ALA A 1 281 ? -24.560 5.825 68.371 1.00 55.66 281 ALA A N 1
ATOM 2203 C CA . ALA A 1 281 ? -23.496 6.480 67.581 1.00 55.66 281 ALA A CA 1
ATOM 2204 C C . ALA A 1 281 ? -23.727 6.470 66.054 1.00 55.66 281 ALA A C 1
ATOM 2206 O O . ALA A 1 281 ? -22.793 6.740 65.301 1.00 55.66 281 ALA A O 1
ATOM 2207 N N . LEU A 1 282 ? -24.941 6.200 65.553 1.00 60.59 282 LEU A N 1
ATOM 2208 C CA . LEU A 1 282 ? -25.199 6.236 64.106 1.00 60.59 282 LEU A CA 1
ATOM 2209 C C . LEU A 1 282 ? -25.999 7.478 63.684 1.00 60.59 282 LEU A C 1
ATOM 2211 O O . LEU A 1 282 ? -27.220 7.429 63.497 1.00 60.59 282 LEU A O 1
ATOM 2215 N N . HIS A 1 283 ? -25.277 8.596 63.547 1.00 64.00 283 HIS A N 1
ATOM 2216 C CA . HIS A 1 283 ? -25.778 9.869 63.025 1.00 64.00 283 HIS A CA 1
ATOM 2217 C C . HIS A 1 283 ? -25.606 9.931 61.506 1.00 64.00 283 HIS A C 1
ATOM 2219 O O . HIS A 1 283 ? -24.491 9.975 60.993 1.00 64.00 283 HIS A O 1
ATOM 2225 N N . PHE A 1 284 ? -26.727 9.960 60.792 1.00 71.00 284 PHE A N 1
ATOM 2226 C CA . PHE A 1 284 ? -26.775 10.214 59.357 1.00 71.00 284 PHE A CA 1
ATOM 2227 C C . PHE A 1 284 ? -27.522 11.532 59.149 1.00 71.00 284 PHE A C 1
ATOM 2229 O O . PHE A 1 284 ? -28.721 11.604 59.414 1.00 71.00 284 PHE A O 1
ATOM 2236 N N . CYS A 1 285 ? -26.796 12.579 58.753 1.00 72.50 285 CYS A N 1
ATOM 2237 C CA . CYS A 1 285 ? -27.352 13.904 58.490 1.00 72.50 285 CYS A CA 1
ATOM 2238 C C . CYS A 1 285 ? -27.361 14.161 56.985 1.00 72.50 285 CYS A C 1
ATOM 2240 O O . CYS A 1 285 ? -26.305 14.154 56.354 1.00 72.50 285 CYS A O 1
ATOM 2242 N N . VAL A 1 286 ? -28.542 14.439 56.437 1.00 73.25 286 VAL A N 1
ATOM 2243 C CA . VAL A 1 286 ? -28.699 14.949 55.071 1.00 73.25 286 VAL A CA 1
ATOM 2244 C C . VAL A 1 286 ? -28.988 16.453 55.154 1.00 73.25 286 VAL A C 1
ATOM 2246 O O . VAL A 1 286 ? -29.860 16.843 55.932 1.00 73.25 286 VAL A O 1
ATOM 2249 N N . PRO A 1 287 ? -28.265 17.315 54.417 1.00 74.12 287 PRO A N 1
ATOM 2250 C CA . PRO A 1 287 ? -28.556 18.747 54.367 1.00 74.12 287 PRO A CA 1
ATOM 2251 C C . PRO A 1 287 ? -29.972 19.005 53.831 1.00 74.12 287 PRO A C 1
ATOM 2253 O O . PRO A 1 287 ? -30.405 18.339 52.895 1.00 74.12 287 PRO A O 1
ATOM 2256 N N . ALA A 1 288 ? -30.684 19.984 54.399 1.00 65.50 288 ALA A N 1
ATOM 2257 C CA . ALA A 1 288 ? -32.068 20.299 54.017 1.00 65.50 288 ALA A CA 1
ATOM 2258 C C . ALA A 1 288 ? -32.211 20.852 52.582 1.00 65.50 288 ALA A C 1
ATOM 2260 O O . ALA A 1 288 ? -33.295 20.782 52.008 1.00 65.50 288 ALA A O 1
ATOM 2261 N N . GLU A 1 289 ? -31.122 21.356 51.992 1.00 59.28 289 GLU A N 1
ATOM 2262 C CA . GLU A 1 289 ? -31.058 21.813 50.604 1.00 59.28 289 GLU A CA 1
ATOM 2263 C C . GLU A 1 289 ? -30.014 20.995 49.841 1.00 59.28 289 GLU A C 1
ATOM 2265 O O . GLU A 1 289 ? -28.810 21.084 50.089 1.00 59.28 289 GLU A O 1
ATOM 2270 N N . LEU A 1 290 ? -30.492 20.176 48.906 1.00 60.72 290 LEU A N 1
ATOM 2271 C CA . LEU A 1 290 ? -29.647 19.517 47.919 1.00 60.72 290 LEU A CA 1
ATOM 2272 C C . LEU A 1 290 ? -29.424 20.504 46.761 1.00 60.72 290 LEU A C 1
ATOM 2274 O O . LEU A 1 290 ? -30.411 21.019 46.228 1.00 60.72 290 LEU A O 1
ATOM 2278 N N . PRO A 1 291 ? -28.175 20.803 46.358 1.00 56.44 291 PRO A N 1
ATOM 2279 C CA . PRO A 1 291 ? -27.927 21.697 45.233 1.00 56.44 291 PRO A CA 1
ATOM 2280 C C . PRO A 1 291 ? -28.608 21.145 43.975 1.00 56.44 291 PRO A C 1
ATOM 2282 O O . PRO A 1 291 ? -28.416 19.987 43.612 1.00 56.44 291 PRO A O 1
ATOM 2285 N N . ALA A 1 292 ? -29.411 21.981 43.313 1.00 52.03 292 ALA A N 1
ATOM 2286 C CA . ALA A 1 292 ? -30.287 21.623 42.190 1.00 52.03 292 ALA A CA 1
ATOM 2287 C C . ALA A 1 292 ? -29.551 21.282 40.872 1.00 52.03 292 ALA A C 1
ATOM 2289 O O . ALA A 1 292 ? -30.133 21.364 39.791 1.00 52.03 292 ALA A O 1
ATOM 2290 N N . HIS A 1 293 ? -28.269 20.927 40.938 1.00 47.97 293 HIS A N 1
ATOM 2291 C CA . HIS A 1 293 ? -27.426 20.679 39.777 1.00 47.97 293 HIS A CA 1
ATOM 2292 C C . HIS A 1 293 ? -26.675 19.357 39.935 1.00 47.97 293 HIS A C 1
ATOM 2294 O O . HIS A 1 293 ? -25.672 19.315 40.642 1.00 47.97 293 HIS A O 1
ATOM 2300 N N . CYS A 1 294 ? -27.177 18.321 39.257 1.00 39.25 294 CYS A N 1
ATOM 2301 C CA . CYS A 1 294 ? -26.446 17.179 38.697 1.00 39.25 294 CYS A CA 1
ATOM 2302 C C . CYS A 1 294 ? -27.333 16.520 37.634 1.00 39.25 294 CYS A C 1
ATOM 2304 O O . CYS A 1 294 ? -28.496 16.198 37.968 1.00 39.25 294 CYS A O 1
#

pLDDT: mean 78.08, std 14.26, range [34.72, 97.69]